Protein AF-M6G3H4-F1 (afdb_monomer_lite)

Sequence (336 aa):
MTFGPSNSYSNGTAQNITSNNCNGSYVARLKPKEFVRFLETHDINCVDKFVWNYDQYSDYIYSQENMLEVVNRLNDLAPFYNGNNDLNFIQLFRMFWAGYYVKHSHPSLPFDTNQISQALVTPMQIFASSAHFLDGTNDAGKVLEFFFTVADSTKIGHTIYPRILSFLEATINDPQRLRNNLSQAIALNAVFRLFQRHIHSNSNEFLTMIDYRLISKLRRLALDTSLNTDSQVWIINNAIFGLDRIYEYLPSFQPVIASVMTDVLETYPYISEPYLLGIKALTRHSDCANLRIGRICLSDIKETVKKAVLSNTYYFDDKTQIVHTALSIDEIQPLY

InterPro domains:
  IPR013661 Peptidase M9, collagenase, N-terminal domain [PF08453] (28-198)

Structure (mmCIF, N/CA/C/O backbone):
data_AF-M6G3H4-F1
#
_entry.id   AF-M6G3H4-F1
#
loop_
_atom_site.group_PDB
_atom_site.id
_atom_site.type_symbol
_atom_site.label_atom_id
_atom_site.label_alt_id
_atom_site.label_comp_id
_atom_site.label_asym_id
_atom_site.label_entity_id
_atom_site.label_seq_id
_atom_site.pdbx_PDB_ins_code
_atom_site.Cartn_x
_atom_site.Cartn_y
_atom_site.Cartn_z
_atom_site.occupancy
_atom_site.B_iso_or_equiv
_atom_site.auth_seq_id
_atom_site.auth_comp_id
_atom_site.auth_asym_id
_atom_site.auth_atom_id
_atom_site.pdbx_PDB_model_num
ATOM 1 N N . MET A 1 1 ? 6.487 6.646 10.035 1.00 26.81 1 MET A N 1
ATOM 2 C CA . MET A 1 1 ? 7.646 5.742 10.165 1.00 26.81 1 MET A CA 1
ATOM 3 C C . MET A 1 1 ? 8.330 5.677 8.814 1.00 26.81 1 MET A C 1
ATOM 5 O O . MET A 1 1 ? 7.753 5.168 7.864 1.00 26.81 1 MET A O 1
ATOM 9 N N . THR A 1 2 ? 9.493 6.307 8.706 1.00 26.02 2 THR A N 1
ATOM 10 C CA . THR A 1 2 ? 10.399 6.216 7.560 1.00 26.02 2 THR A CA 1
ATOM 11 C C . THR A 1 2 ? 11.202 4.931 7.706 1.00 26.02 2 THR A C 1
ATOM 13 O O . THR A 1 2 ? 12.025 4.830 8.610 1.00 26.02 2 THR A O 1
ATOM 16 N N . PHE A 1 3 ? 10.945 3.940 6.857 1.00 34.03 3 PHE A N 1
ATOM 17 C CA . PHE A 1 3 ? 11.776 2.741 6.787 1.00 34.03 3 PHE A CA 1
ATOM 18 C C . PHE A 1 3 ? 12.743 2.889 5.612 1.00 34.03 3 PHE A C 1
ATOM 20 O O . PHE A 1 3 ? 12.360 2.716 4.459 1.00 34.03 3 PHE A O 1
ATOM 27 N N . GLY A 1 4 ? 13.985 3.267 5.924 1.00 28.50 4 GLY A N 1
ATOM 28 C CA . GLY A 1 4 ? 15.148 2.899 5.115 1.00 28.50 4 GLY A CA 1
ATOM 29 C C . GLY A 1 4 ? 15.570 1.461 5.459 1.00 28.50 4 GLY A C 1
ATOM 30 O O . GLY A 1 4 ? 15.206 0.973 6.533 1.00 28.50 4 GLY A O 1
ATOM 31 N N . PRO A 1 5 ? 16.286 0.753 4.571 1.00 42.84 5 PRO A N 1
ATOM 32 C CA . PRO A 1 5 ? 16.580 -0.661 4.766 1.00 42.84 5 PRO A CA 1
ATOM 33 C C . PRO A 1 5 ? 17.640 -0.879 5.856 1.00 42.84 5 PRO A C 1
ATOM 35 O O . PRO A 1 5 ? 18.715 -0.279 5.834 1.00 42.84 5 PRO A O 1
ATOM 38 N N . SER A 1 6 ? 17.343 -1.783 6.788 1.00 33.53 6 SER A N 1
ATOM 39 C CA . SER A 1 6 ? 18.305 -2.419 7.689 1.00 33.53 6 SER A CA 1
ATOM 40 C C . SER A 1 6 ? 18.845 -3.713 7.053 1.00 33.53 6 SER A C 1
ATOM 42 O O . SER A 1 6 ? 18.087 -4.612 6.698 1.00 33.53 6 SER A O 1
ATOM 44 N N . ASN A 1 7 ? 20.174 -3.782 6.903 1.00 39.84 7 ASN A N 1
ATOM 45 C CA . ASN A 1 7 ? 20.980 -4.959 6.518 1.00 39.84 7 ASN A CA 1
ATOM 46 C C . ASN A 1 7 ? 20.761 -6.134 7.511 1.00 39.84 7 ASN A C 1
ATOM 48 O O . ASN A 1 7 ? 20.321 -5.891 8.629 1.00 39.84 7 ASN A O 1
ATOM 52 N N . SER A 1 8 ? 21.057 -7.420 7.278 1.00 33.91 8 SER A N 1
ATOM 53 C CA . SER A 1 8 ? 21.951 -8.159 6.367 1.00 33.91 8 SER A CA 1
ATOM 54 C C . SER A 1 8 ? 21.624 -9.660 6.475 1.00 33.91 8 SER A C 1
ATOM 56 O O . SER A 1 8 ? 21.381 -10.111 7.590 1.00 33.91 8 SER A O 1
ATOM 58 N N . TYR A 1 9 ? 21.790 -10.448 5.406 1.00 29.98 9 TYR A N 1
ATOM 59 C CA . TYR A 1 9 ? 22.271 -11.838 5.510 1.00 29.98 9 TYR A CA 1
ATOM 60 C C . TYR A 1 9 ? 23.148 -12.178 4.299 1.00 29.98 9 TYR A C 1
ATOM 62 O O . TYR A 1 9 ? 22.731 -12.050 3.151 1.00 29.98 9 TYR A O 1
ATOM 70 N N . SER A 1 10 ? 24.384 -12.586 4.583 1.00 36.03 10 SER A N 1
ATOM 71 C CA . SER A 1 10 ? 25.410 -13.013 3.633 1.00 36.03 10 SER A CA 1
ATOM 72 C C . SER A 1 10 ? 25.640 -14.521 3.725 1.00 36.03 10 SER A C 1
ATOM 74 O O . SER A 1 10 ? 25.819 -15.035 4.824 1.00 36.03 10 SER A O 1
ATOM 76 N N . ASN A 1 11 ? 25.690 -15.177 2.567 1.00 32.03 11 ASN A N 1
ATOM 77 C CA . ASN A 1 11 ? 26.395 -16.421 2.218 1.00 32.03 11 ASN A CA 1
ATOM 78 C C . ASN A 1 11 ? 26.190 -16.549 0.697 1.00 32.03 11 ASN A C 1
ATOM 80 O O . ASN A 1 11 ? 25.056 -16.483 0.248 1.00 32.03 11 ASN A O 1
ATOM 84 N N . GLY A 1 12 ? 27.145 -16.678 -0.213 1.00 32.34 12 GLY A N 1
ATOM 85 C CA . GLY A 1 12 ? 28.573 -16.946 -0.191 1.00 32.34 12 GLY A CA 1
ATOM 86 C C . GLY A 1 12 ? 28.858 -17.659 -1.523 1.00 32.34 12 GLY A C 1
ATOM 87 O O . GLY A 1 12 ? 28.193 -18.641 -1.827 1.00 32.34 12 GLY A O 1
ATOM 88 N N . THR A 1 13 ? 29.821 -17.156 -2.306 1.00 37.00 13 THR A N 1
ATOM 89 C CA . THR A 1 13 ? 30.379 -17.719 -3.567 1.00 37.00 13 THR A CA 1
ATOM 90 C C . THR A 1 13 ? 29.664 -17.462 -4.912 1.00 37.00 13 THR A C 1
ATOM 92 O O . THR A 1 13 ? 29.264 -18.384 -5.607 1.00 37.00 13 THR A O 1
ATOM 95 N N . ALA A 1 14 ? 29.636 -16.186 -5.334 1.00 35.28 14 ALA A N 1
ATOM 96 C CA . ALA A 1 14 ? 29.759 -15.742 -6.746 1.00 35.28 14 ALA A CA 1
ATOM 97 C C . ALA A 1 14 ? 30.133 -14.236 -6.862 1.00 35.28 14 ALA A C 1
ATOM 99 O O . ALA A 1 14 ? 29.706 -13.539 -7.777 1.00 35.28 14 ALA A O 1
ATOM 100 N N . GLN A 1 15 ? 30.867 -13.675 -5.890 1.00 40.84 15 GLN A N 1
ATOM 101 C CA . GLN A 1 15 ? 30.783 -12.235 -5.577 1.00 40.84 15 GLN A CA 1
ATOM 102 C C . GLN A 1 15 ? 31.880 -11.302 -6.128 1.00 40.84 15 GLN A C 1
ATOM 104 O O . GLN A 1 15 ? 31.873 -10.126 -5.783 1.00 40.84 15 GLN A O 1
ATOM 109 N N . ASN A 1 16 ? 32.787 -11.743 -7.005 1.00 34.91 16 ASN A N 1
ATOM 110 C CA . ASN A 1 16 ? 33.959 -10.917 -7.359 1.00 34.91 16 ASN A CA 1
ATOM 111 C C . ASN A 1 16 ? 33.973 -10.256 -8.750 1.00 34.91 16 ASN A C 1
ATOM 113 O O . ASN A 1 16 ? 35.008 -9.723 -9.136 1.00 34.91 16 ASN A O 1
ATOM 117 N N . ILE A 1 17 ? 32.852 -10.211 -9.488 1.00 40.41 17 ILE A N 1
ATOM 118 C CA . ILE A 1 17 ? 32.785 -9.472 -10.775 1.00 40.41 17 ILE A CA 1
ATOM 119 C C . ILE A 1 17 ? 31.652 -8.418 -10.824 1.00 40.41 17 ILE A C 1
ATOM 121 O O . ILE A 1 17 ? 31.754 -7.448 -11.567 1.00 40.41 17 ILE A O 1
ATOM 125 N N . THR A 1 18 ? 30.626 -8.499 -9.971 1.00 50.25 18 THR A N 1
ATOM 126 C CA . THR A 1 18 ? 29.433 -7.617 -10.015 1.00 50.25 18 THR A CA 1
ATOM 127 C C . THR A 1 18 ? 29.423 -6.466 -8.999 1.00 50.25 18 THR A C 1
ATOM 129 O O . THR A 1 18 ? 28.477 -5.690 -8.958 1.00 50.25 18 THR A O 1
ATOM 132 N N . SER A 1 19 ? 30.455 -6.305 -8.161 1.00 55.47 19 SER A N 1
ATOM 133 C CA . SER A 1 19 ? 30.472 -5.237 -7.140 1.00 55.47 19 SER A CA 1
ATOM 134 C C . SER A 1 19 ? 30.958 -3.879 -7.660 1.00 55.47 19 SER A C 1
ATOM 136 O O . SER A 1 19 ? 30.679 -2.858 -7.030 1.00 55.47 19 SER A O 1
ATOM 138 N N . ASN A 1 20 ? 31.721 -3.836 -8.755 1.00 70.69 20 ASN A N 1
ATOM 139 C CA . ASN A 1 20 ? 32.463 -2.623 -9.123 1.00 70.69 20 ASN A CA 1
ATOM 140 C C . ASN A 1 20 ? 31.619 -1.590 -9.898 1.00 70.69 20 ASN A C 1
ATOM 142 O O . ASN A 1 20 ? 32.016 -0.436 -10.045 1.00 70.69 20 ASN A O 1
ATOM 146 N N . ASN A 1 21 ? 30.441 -1.990 -10.382 1.00 88.38 21 ASN A N 1
ATOM 147 C CA . ASN A 1 21 ? 29.550 -1.174 -11.209 1.00 88.38 21 ASN A CA 1
ATOM 148 C C . ASN A 1 21 ? 28.229 -0.772 -10.514 1.00 88.38 21 ASN A C 1
ATOM 150 O O . ASN A 1 21 ? 27.489 0.045 -11.053 1.00 88.38 21 ASN A O 1
ATOM 154 N N . CYS A 1 22 ? 27.951 -1.266 -9.303 1.00 94.06 22 CYS A N 1
ATOM 155 C CA . CYS A 1 22 ? 26.771 -0.905 -8.502 1.00 94.06 22 CYS A CA 1
ATOM 156 C C . CYS A 1 22 ? 26.925 0.443 -7.777 1.00 94.06 22 CYS A C 1
ATOM 158 O O . CYS A 1 22 ? 26.891 0.505 -6.546 1.00 94.06 22 CYS A O 1
ATOM 160 N N . ASN A 1 23 ? 27.168 1.519 -8.523 1.00 94.12 23 ASN A N 1
ATOM 161 C CA . ASN A 1 23 ? 27.284 2.871 -7.983 1.00 94.12 23 ASN A CA 1
ATOM 162 C C . ASN A 1 23 ? 26.853 3.924 -9.012 1.00 94.12 23 ASN A C 1
ATOM 164 O O . ASN A 1 23 ? 26.944 3.695 -10.221 1.00 94.12 23 ASN A O 1
ATOM 168 N N . GLY A 1 24 ? 26.446 5.097 -8.518 1.00 94.06 24 GLY A N 1
ATOM 169 C CA . GLY A 1 24 ? 25.948 6.188 -9.358 1.00 94.06 24 GLY A CA 1
ATOM 170 C C . GLY A 1 24 ? 26.946 6.627 -10.430 1.00 94.06 24 GLY A C 1
ATOM 171 O O . GLY A 1 24 ? 26.552 6.856 -11.566 1.00 94.06 24 GLY A O 1
ATOM 172 N N . SER A 1 25 ? 28.251 6.630 -10.130 1.00 95.25 25 SER A N 1
ATOM 173 C CA . SER A 1 25 ? 29.285 7.060 -11.085 1.00 95.25 25 SER A CA 1
ATOM 174 C C . SER A 1 25 ? 29.415 6.155 -12.312 1.00 95.25 25 SER A C 1
ATOM 176 O O . SER A 1 25 ? 29.731 6.627 -13.404 1.00 95.25 25 SER A O 1
ATOM 178 N N . TYR A 1 26 ? 29.185 4.849 -12.149 1.00 95.69 26 TYR A N 1
ATOM 179 C CA . TYR A 1 26 ? 29.182 3.908 -13.262 1.00 95.69 26 TYR A CA 1
ATOM 180 C C . TYR A 1 26 ? 27.908 4.056 -14.084 1.00 95.69 26 TYR A C 1
ATOM 182 O O . TYR A 1 26 ? 27.977 4.224 -15.301 1.00 95.69 26 TYR A O 1
ATOM 190 N N . VAL A 1 27 ? 26.767 4.030 -13.395 1.00 95.50 27 VAL A N 1
ATOM 191 C CA . VAL A 1 27 ? 25.436 4.097 -13.999 1.00 95.50 27 VAL A CA 1
ATOM 192 C C . VAL A 1 27 ? 25.243 5.403 -14.769 1.00 95.50 27 VAL A C 1
ATOM 194 O O . VAL A 1 27 ? 24.681 5.386 -15.859 1.00 95.50 27 VAL A O 1
ATOM 197 N N . ALA A 1 28 ? 25.809 6.508 -14.276 1.00 95.06 28 ALA A N 1
ATOM 198 C CA . ALA A 1 28 ? 25.738 7.823 -14.905 1.00 95.06 28 ALA A CA 1
ATOM 199 C C . ALA A 1 28 ? 26.429 7.937 -16.278 1.00 95.06 28 ALA A C 1
ATOM 201 O O . ALA A 1 28 ? 26.389 8.989 -16.910 1.00 95.06 28 ALA A O 1
ATOM 202 N N . ARG A 1 29 ? 27.111 6.881 -16.733 1.00 95.06 29 ARG A N 1
ATOM 203 C CA . ARG A 1 29 ? 27.777 6.827 -18.043 1.00 95.06 29 ARG A CA 1
ATOM 204 C C . ARG A 1 29 ? 27.046 5.941 -19.055 1.00 95.06 29 ARG A C 1
ATOM 206 O O . ARG A 1 29 ? 27.475 5.889 -20.205 1.00 95.06 29 ARG A O 1
ATOM 213 N N . LEU A 1 30 ? 26.003 5.224 -18.633 1.00 97.19 30 LEU A N 1
ATOM 214 C CA . LEU A 1 30 ? 25.271 4.265 -19.459 1.00 97.19 30 LEU A CA 1
ATOM 215 C C . LEU A 1 30 ? 24.163 4.946 -20.254 1.00 97.19 30 LEU A C 1
ATOM 217 O O . LEU A 1 30 ? 23.241 5.502 -19.663 1.00 97.19 30 LEU A O 1
ATOM 221 N N . LYS A 1 31 ? 24.169 4.800 -21.581 1.00 97.50 31 LYS A N 1
ATOM 222 C CA . LYS A 1 31 ? 23.050 5.280 -22.408 1.00 97.50 31 LYS A CA 1
ATOM 223 C C . LYS A 1 31 ? 21.730 4.637 -21.952 1.00 97.50 31 LYS A C 1
ATOM 225 O O . LYS A 1 31 ? 21.771 3.515 -21.448 1.00 97.50 31 LYS A O 1
ATOM 230 N N . PRO A 1 32 ? 20.555 5.239 -22.214 1.00 98.00 32 PRO A N 1
ATOM 231 C CA . PRO A 1 32 ? 19.282 4.756 -21.664 1.00 98.00 32 PRO A CA 1
ATOM 232 C C . PRO A 1 32 ? 19.022 3.247 -21.821 1.00 98.00 32 PRO A C 1
ATOM 234 O O . PRO A 1 32 ? 18.670 2.566 -20.860 1.00 98.00 32 PRO A O 1
ATOM 237 N N . LYS A 1 33 ? 19.295 2.678 -23.002 1.00 97.94 33 LYS A N 1
ATOM 238 C CA . LYS A 1 33 ? 19.165 1.228 -23.249 1.00 97.94 33 LYS A CA 1
ATOM 239 C C . LYS A 1 33 ? 20.143 0.374 -22.441 1.00 97.94 33 LYS A C 1
ATOM 241 O O . LYS A 1 33 ? 19.795 -0.712 -21.986 1.00 97.94 33 LYS A O 1
ATOM 246 N N . GLU A 1 34 ? 21.371 0.851 -22.272 1.00 98.12 34 GLU A N 1
ATOM 247 C CA . GLU A 1 34 ? 22.398 0.184 -21.467 1.00 98.12 34 GLU A CA 1
ATOM 248 C C . GLU A 1 34 ? 22.062 0.285 -19.977 1.00 98.12 34 GLU A C 1
ATOM 250 O O . GLU A 1 34 ? 22.271 -0.673 -19.237 1.00 98.12 34 GLU A O 1
ATOM 255 N N . PHE A 1 35 ? 21.484 1.411 -19.550 1.00 97.75 35 PHE A N 1
ATOM 256 C CA . PHE A 1 35 ? 20.985 1.603 -18.196 1.00 97.75 35 PHE A CA 1
ATOM 257 C C . PHE A 1 35 ? 19.839 0.641 -17.874 1.00 97.75 35 PHE A C 1
ATOM 259 O O . PHE A 1 35 ? 19.887 -0.067 -16.871 1.00 97.75 35 PHE A O 1
ATOM 266 N N . VAL A 1 36 ? 18.850 0.525 -18.759 1.00 98.12 36 VAL A N 1
ATOM 267 C CA . VAL A 1 36 ? 17.794 -0.481 -18.614 1.00 98.12 36 VAL A CA 1
ATOM 268 C C . VAL A 1 36 ? 18.379 -1.891 -18.569 1.00 98.12 36 VAL A C 1
ATOM 270 O O . VAL A 1 36 ? 18.046 -2.663 -17.673 1.00 98.12 36 VAL A O 1
ATOM 273 N N . ARG A 1 37 ? 19.313 -2.224 -19.469 1.00 97.44 37 ARG A N 1
ATOM 274 C CA . ARG A 1 37 ? 19.971 -3.535 -19.453 1.00 97.44 37 ARG A CA 1
ATOM 275 C C . ARG A 1 37 ? 20.719 -3.791 -18.143 1.00 97.44 37 ARG A C 1
ATOM 277 O O . ARG A 1 37 ? 20.755 -4.925 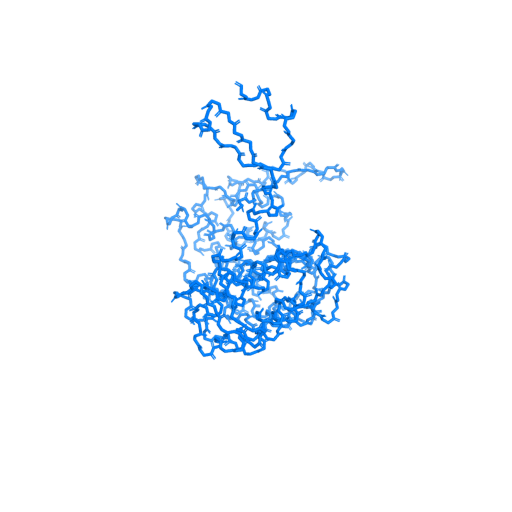-17.667 1.00 97.44 37 ARG A O 1
ATOM 284 N N . PHE A 1 38 ? 21.307 -2.755 -17.552 1.00 97.31 38 PHE A N 1
ATOM 285 C CA . PHE A 1 38 ? 21.917 -2.831 -16.232 1.00 97.31 38 PHE A CA 1
ATOM 286 C C . PHE A 1 38 ? 20.875 -3.202 -15.164 1.00 97.31 38 PHE A C 1
ATOM 288 O O . PHE A 1 38 ? 21.113 -4.149 -14.416 1.00 97.31 38 PHE A O 1
ATOM 295 N N . LEU A 1 39 ? 19.703 -2.557 -15.141 1.00 97.38 39 LEU A N 1
ATOM 296 C CA . LEU A 1 39 ? 18.617 -2.889 -14.201 1.00 97.38 39 LEU A CA 1
ATOM 297 C C . LEU A 1 39 ? 18.127 -4.340 -14.346 1.00 97.38 39 LEU A C 1
ATOM 299 O O . LEU A 1 39 ? 17.793 -4.981 -13.356 1.00 97.38 39 LEU A O 1
ATOM 303 N N . GLU A 1 40 ? 18.125 -4.879 -15.565 1.00 96.25 40 GLU A N 1
ATOM 304 C CA . GLU A 1 40 ? 17.712 -6.261 -15.850 1.00 96.25 40 GLU A CA 1
ATOM 305 C C . GLU A 1 40 ? 18.768 -7.326 -15.533 1.00 96.25 40 GLU A C 1
ATOM 307 O O . GLU A 1 40 ? 18.497 -8.520 -15.647 1.00 96.25 40 GLU A O 1
ATOM 312 N N . THR A 1 41 ? 19.997 -6.921 -15.223 1.00 94.88 41 THR A N 1
ATOM 313 C CA . THR A 1 41 ? 21.122 -7.845 -15.003 1.00 94.88 41 THR A CA 1
ATOM 314 C C . THR A 1 41 ? 21.675 -7.778 -13.585 1.00 94.88 41 THR A C 1
ATOM 316 O O . THR A 1 41 ? 22.572 -8.549 -13.248 1.00 94.88 41 THR A O 1
ATOM 319 N N . HIS A 1 42 ? 21.129 -6.893 -12.748 1.00 94.94 42 HIS A N 1
ATOM 320 C CA . HIS A 1 42 ? 21.561 -6.690 -11.371 1.00 94.94 42 HIS A CA 1
ATOM 321 C C . HIS A 1 42 ? 20.392 -6.845 -10.397 1.00 94.94 42 HIS A C 1
ATOM 323 O O . HIS A 1 42 ? 19.228 -6.598 -10.716 1.00 94.94 42 HIS A O 1
ATOM 329 N N . ASP A 1 43 ? 20.707 -7.271 -9.177 1.00 95.06 43 ASP A N 1
ATOM 330 C CA . ASP A 1 43 ? 19.709 -7.416 -8.127 1.00 95.06 43 ASP A CA 1
ATOM 331 C C . ASP A 1 43 ? 19.269 -6.057 -7.555 1.00 95.06 43 ASP A C 1
ATOM 333 O O . ASP A 1 43 ? 19.872 -5.005 -7.789 1.00 95.06 43 ASP A O 1
ATOM 337 N N . ILE A 1 44 ? 18.192 -6.081 -6.773 1.00 95.62 44 ILE A N 1
ATOM 338 C CA . ILE A 1 44 ? 17.661 -4.877 -6.136 1.00 95.62 44 ILE A CA 1
ATOM 339 C C . ILE A 1 44 ? 18.652 -4.238 -5.150 1.00 95.62 44 ILE A C 1
ATOM 341 O O . ILE A 1 44 ? 18.667 -3.019 -5.020 1.00 95.62 44 ILE A O 1
ATOM 345 N N . ASN A 1 45 ? 19.531 -5.025 -4.515 1.00 96.06 45 ASN A N 1
ATOM 346 C CA . ASN A 1 45 ? 20.532 -4.506 -3.579 1.00 96.06 45 ASN A CA 1
ATOM 347 C C . ASN A 1 45 ? 21.576 -3.644 -4.298 1.00 96.06 45 ASN A C 1
ATOM 349 O O . ASN A 1 45 ? 22.050 -2.655 -3.748 1.00 96.06 45 ASN A O 1
ATOM 353 N N . CYS A 1 46 ? 21.948 -4.012 -5.524 1.00 96.94 46 CYS A N 1
ATOM 354 C CA . CYS A 1 46 ? 22.811 -3.220 -6.388 1.00 96.94 46 CYS A CA 1
ATOM 355 C C . CYS A 1 46 ? 22.146 -1.895 -6.778 1.00 96.94 46 CYS A C 1
ATOM 357 O O . CYS A 1 46 ? 22.780 -0.844 -6.673 1.00 96.94 46 CYS A O 1
ATOM 359 N N . VAL A 1 47 ? 20.871 -1.940 -7.179 1.00 97.00 47 VAL A N 1
ATOM 360 C CA . VAL A 1 47 ? 20.092 -0.751 -7.565 1.00 97.00 47 VAL A CA 1
ATOM 361 C C . VAL A 1 47 ? 19.911 0.200 -6.374 1.00 97.00 47 VAL A C 1
ATOM 363 O O . VAL A 1 47 ? 20.149 1.402 -6.490 1.00 97.00 47 VAL A O 1
ATOM 366 N N . ASP A 1 48 ? 19.606 -0.336 -5.189 1.00 97.06 48 ASP A N 1
ATOM 367 C CA . ASP A 1 48 ? 19.379 0.440 -3.964 1.00 97.06 48 ASP A CA 1
ATOM 368 C C . ASP A 1 48 ? 20.618 1.228 -3.488 1.00 97.06 48 ASP A C 1
ATOM 370 O O . ASP A 1 48 ? 20.478 2.165 -2.702 1.00 97.06 48 ASP A O 1
ATOM 374 N N . LYS A 1 49 ? 21.823 0.945 -4.006 1.00 96.19 49 LYS A N 1
ATOM 375 C CA . LYS A 1 49 ? 23.043 1.704 -3.672 1.00 96.19 49 LYS A CA 1
ATOM 376 C C . LYS A 1 49 ? 23.087 3.121 -4.240 1.00 96.19 49 LYS A C 1
ATOM 378 O O . LYS A 1 49 ? 23.872 3.922 -3.739 1.00 96.19 49 LYS A O 1
ATOM 383 N N . PHE A 1 50 ? 22.316 3.433 -5.283 1.00 95.62 50 PHE A N 1
ATOM 384 C CA . PHE A 1 50 ? 22.430 4.724 -5.979 1.00 95.62 50 PHE A CA 1
ATOM 385 C C . PHE A 1 50 ? 21.101 5.433 -6.257 1.00 95.62 50 PHE A C 1
ATOM 387 O O . PHE A 1 50 ? 21.119 6.603 -6.614 1.00 95.62 50 PHE A O 1
ATOM 394 N N . VAL A 1 51 ? 19.951 4.773 -6.100 1.00 96.94 51 VAL A N 1
ATOM 395 C CA . VAL A 1 51 ? 18.651 5.381 -6.449 1.00 96.94 51 VAL A CA 1
ATOM 396 C C . VAL A 1 51 ? 18.057 6.254 -5.333 1.00 96.94 51 VAL A C 1
ATOM 398 O O . VAL A 1 51 ? 17.292 7.171 -5.610 1.00 96.94 51 VAL A O 1
ATOM 401 N N . TRP A 1 52 ? 18.382 6.019 -4.062 1.00 96.31 52 TRP A N 1
ATOM 402 C CA . TRP A 1 52 ? 17.659 6.660 -2.949 1.00 96.31 52 TRP A CA 1
ATOM 403 C C . TRP A 1 52 ? 18.172 8.034 -2.525 1.00 96.31 52 TRP A C 1
ATOM 405 O O . TRP A 1 52 ? 17.417 8.805 -1.931 1.00 96.31 52 TRP A O 1
ATOM 415 N N . ASN A 1 53 ? 19.440 8.329 -2.797 1.00 93.25 53 ASN A N 1
ATOM 416 C CA . ASN A 1 53 ? 20.090 9.554 -2.350 1.00 93.25 53 ASN A CA 1
ATOM 417 C C . ASN A 1 53 ? 20.292 10.497 -3.530 1.00 93.25 53 ASN A C 1
ATOM 419 O O . ASN A 1 53 ? 20.682 10.055 -4.606 1.00 93.25 53 ASN A O 1
ATOM 423 N N . TYR A 1 54 ? 20.062 11.789 -3.301 1.00 96.38 54 TYR A N 1
ATOM 424 C CA . TYR A 1 54 ? 20.411 12.816 -4.271 1.00 96.38 54 TYR A CA 1
ATOM 425 C C . TYR A 1 54 ? 21.913 13.118 -4.203 1.00 96.38 54 TYR A C 1
ATOM 427 O O . TYR A 1 54 ? 22.444 13.434 -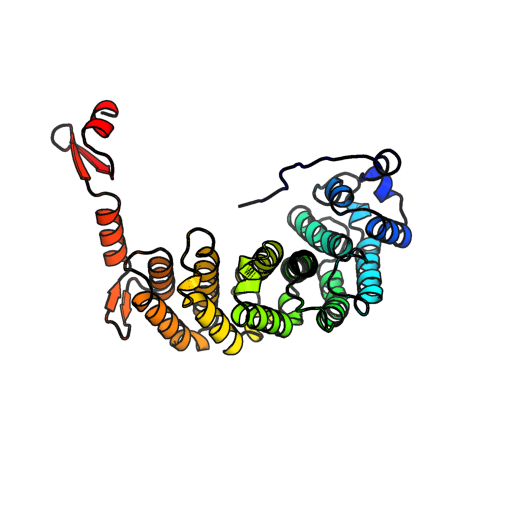3.137 1.00 96.38 54 TYR A O 1
ATOM 435 N N . ASP A 1 55 ? 22.588 13.034 -5.342 1.00 96.19 55 ASP A N 1
ATOM 436 C CA . ASP A 1 55 ? 24.010 13.311 -5.524 1.00 96.19 55 ASP A CA 1
ATOM 437 C C . ASP A 1 55 ? 24.297 13.852 -6.939 1.00 96.19 55 ASP A C 1
ATOM 439 O O . ASP A 1 55 ? 23.392 14.058 -7.750 1.00 96.19 55 ASP A O 1
ATOM 443 N N . GLN A 1 56 ? 25.577 14.065 -7.261 1.00 96.81 56 GLN A N 1
ATOM 444 C CA . GLN A 1 56 ? 26.014 14.587 -8.565 1.00 96.81 56 GLN A CA 1
ATOM 445 C C . GLN A 1 56 ? 25.649 13.705 -9.779 1.00 96.81 56 GLN A C 1
ATOM 447 O O . GLN A 1 56 ? 25.814 14.144 -10.914 1.00 96.81 56 GLN A O 1
ATOM 452 N N . TYR A 1 57 ? 25.186 12.468 -9.572 1.00 97.75 57 TYR A N 1
ATOM 453 C CA . TYR A 1 57 ? 24.786 11.533 -10.628 1.00 97.75 57 TYR A CA 1
ATOM 454 C C . TYR A 1 57 ? 23.267 11.456 -10.811 1.00 97.75 57 TYR A C 1
ATOM 456 O O . TYR A 1 57 ? 22.789 10.906 -11.806 1.00 97.75 57 TYR A O 1
ATOM 464 N N . SER A 1 58 ? 22.504 12.012 -9.869 1.00 97.81 58 SER A N 1
ATOM 465 C CA . SER A 1 58 ? 21.049 11.869 -9.807 1.00 97.81 58 SER A CA 1
ATOM 466 C C . SER A 1 58 ? 20.331 12.481 -11.007 1.00 97.81 58 SER A C 1
ATOM 468 O O . SER A 1 58 ? 19.398 11.866 -11.521 1.00 97.81 58 SER A O 1
ATOM 470 N N . ASP A 1 59 ? 20.802 13.622 -11.517 1.00 97.75 59 ASP A N 1
ATOM 471 C CA . ASP A 1 59 ? 20.229 14.257 -12.712 1.00 97.75 59 ASP A CA 1
ATOM 472 C C . ASP A 1 59 ? 20.336 13.363 -13.952 1.00 97.75 59 ASP A C 1
ATOM 474 O O . ASP A 1 59 ? 19.437 13.336 -14.789 1.00 97.75 59 ASP A O 1
ATOM 478 N N . TYR A 1 60 ? 21.410 12.580 -14.060 1.00 96.56 60 TYR A N 1
ATOM 479 C CA . TYR A 1 60 ? 21.543 11.615 -15.142 1.00 96.56 60 TYR A CA 1
ATOM 480 C C . TYR A 1 60 ? 20.635 10.406 -14.927 1.00 96.56 60 TYR A C 1
ATOM 482 O O . TYR A 1 60 ? 19.864 10.038 -15.816 1.00 96.56 60 TYR A O 1
ATOM 490 N N . ILE A 1 61 ? 20.722 9.787 -13.745 1.00 97.81 61 ILE A N 1
ATOM 491 C CA . ILE A 1 61 ? 19.966 8.576 -13.388 1.00 97.81 61 ILE A CA 1
ATOM 492 C C . ILE A 1 61 ? 18.464 8.812 -13.585 1.00 97.81 61 ILE A C 1
ATOM 494 O O . ILE A 1 61 ? 17.786 7.982 -14.186 1.00 97.81 61 ILE A O 1
ATOM 498 N N . TYR A 1 62 ? 17.975 9.975 -13.154 1.00 98.44 62 TYR A N 1
ATOM 499 C CA . TYR A 1 62 ? 16.582 10.402 -13.266 1.00 98.44 62 TYR A CA 1
ATOM 500 C C . TYR A 1 62 ? 16.332 11.381 -14.414 1.00 98.44 62 TYR A C 1
ATOM 502 O O . TYR A 1 62 ? 15.397 12.179 -14.356 1.00 98.44 62 TYR A O 1
ATOM 510 N N . SER A 1 63 ? 17.143 11.329 -15.471 1.00 98.50 63 SER A N 1
ATOM 511 C CA . SER A 1 63 ? 16.840 12.063 -16.699 1.00 98.50 63 SER A CA 1
ATOM 512 C C . SER A 1 63 ? 15.529 11.583 -17.321 1.00 98.50 63 SER A C 1
ATOM 514 O O . SER A 1 63 ? 15.166 10.407 -17.224 1.00 98.50 63 SER A O 1
ATOM 516 N N . GLN A 1 64 ? 14.825 12.493 -17.998 1.00 98.56 64 GLN A N 1
ATOM 517 C CA . GLN A 1 64 ? 13.598 12.178 -18.730 1.00 98.56 64 GLN A CA 1
ATOM 518 C C . GLN A 1 64 ? 13.781 10.982 -19.678 1.00 98.56 64 GLN A C 1
ATOM 520 O O . GLN A 1 64 ? 12.913 10.115 -19.745 1.00 98.56 64 GLN A O 1
ATOM 525 N N . GLU A 1 65 ? 14.914 10.917 -20.384 1.00 98.50 65 GLU A N 1
ATOM 526 C CA . GLU A 1 65 ? 15.233 9.831 -21.317 1.00 98.50 65 GLU A CA 1
ATOM 527 C C . GLU A 1 65 ? 15.364 8.481 -20.604 1.00 98.50 65 GLU A C 1
ATOM 529 O O . GLU A 1 65 ? 14.754 7.506 -21.037 1.00 98.50 65 GLU A O 1
ATOM 534 N N . ASN A 1 66 ? 16.095 8.424 -19.485 1.00 98.62 66 ASN A N 1
ATOM 535 C CA . ASN A 1 66 ? 16.241 7.191 -18.711 1.00 98.62 66 ASN A CA 1
ATOM 536 C C . ASN A 1 66 ? 14.903 6.733 -18.126 1.00 98.62 66 ASN A C 1
ATOM 538 O O . ASN A 1 66 ? 14.557 5.559 -18.237 1.00 98.62 66 ASN A O 1
ATOM 542 N N . MET A 1 67 ? 14.121 7.650 -17.550 1.00 98.81 67 MET A N 1
ATOM 543 C CA . MET A 1 67 ? 12.816 7.315 -16.975 1.00 98.81 67 MET A CA 1
ATOM 544 C C . MET A 1 67 ? 11.843 6.793 -18.039 1.00 98.81 67 MET A C 1
ATOM 546 O O . MET A 1 67 ? 11.179 5.784 -17.807 1.00 98.81 67 MET A O 1
ATOM 550 N N . LEU A 1 68 ? 11.787 7.423 -19.220 1.00 98.81 68 LEU A N 1
ATOM 551 C CA . LEU A 1 68 ? 10.965 6.944 -20.336 1.00 98.81 68 LEU A CA 1
ATOM 552 C C . LEU A 1 68 ? 11.455 5.605 -20.896 1.00 98.81 68 LEU A C 1
ATOM 554 O O . LEU A 1 68 ? 10.630 4.762 -21.233 1.00 98.81 68 LEU A O 1
ATOM 558 N N . GLU A 1 69 ? 12.765 5.366 -20.960 1.00 98.81 69 GLU A N 1
ATOM 559 C CA . GLU A 1 69 ? 13.288 4.081 -21.433 1.00 98.81 69 GLU A CA 1
ATOM 560 C C . GLU A 1 69 ? 12.942 2.935 -20.469 1.00 98.81 69 GLU A C 1
ATOM 562 O O . GLU A 1 69 ? 12.586 1.843 -20.914 1.00 98.81 69 GLU A O 1
ATOM 567 N N . VAL A 1 70 ? 12.937 3.185 -19.152 1.00 98.81 70 VAL A N 1
ATOM 568 C CA . VAL A 1 70 ? 12.432 2.216 -18.162 1.00 98.81 70 VAL A CA 1
ATOM 569 C C . VAL A 1 70 ? 10.933 1.952 -18.369 1.00 98.81 70 VAL A C 1
ATOM 571 O O . VAL A 1 70 ? 10.510 0.799 -18.282 1.00 98.81 70 VAL A O 1
ATOM 574 N N . VAL A 1 71 ? 10.125 2.975 -18.690 1.00 98.88 71 VAL A N 1
ATOM 575 C CA . VAL A 1 71 ? 8.694 2.794 -19.018 1.00 98.88 71 VAL A CA 1
ATOM 576 C C . VAL A 1 71 ? 8.523 1.937 -20.272 1.00 98.88 71 VAL A C 1
ATOM 578 O O . VAL A 1 71 ? 7.750 0.978 -20.250 1.00 98.88 71 VAL A O 1
ATOM 581 N N . ASN A 1 72 ? 9.257 2.246 -21.344 1.00 98.81 72 ASN A N 1
ATOM 582 C CA . ASN A 1 72 ? 9.224 1.485 -22.594 1.00 98.81 72 ASN A CA 1
ATOM 583 C C . ASN A 1 72 ? 9.570 0.020 -22.336 1.00 98.81 72 ASN A C 1
ATOM 585 O O . ASN A 1 72 ? 8.851 -0.880 -22.770 1.00 98.81 72 ASN A O 1
ATOM 589 N N . ARG A 1 73 ? 10.621 -0.230 -21.547 1.00 98.62 73 ARG A N 1
ATOM 590 C CA . ARG A 1 73 ? 11.008 -1.598 -21.222 1.00 98.62 73 ARG A CA 1
ATOM 591 C C . ARG A 1 73 ? 9.966 -2.325 -20.387 1.00 98.62 73 ARG A C 1
ATOM 593 O O . ARG A 1 73 ? 9.689 -3.494 -20.646 1.00 98.62 73 ARG A O 1
ATOM 600 N N . LEU A 1 74 ? 9.380 -1.649 -19.400 1.00 98.62 74 LEU A N 1
ATOM 601 C CA . LEU A 1 74 ? 8.293 -2.216 -18.612 1.00 98.62 74 LEU A CA 1
ATOM 602 C C . LEU A 1 74 ? 7.115 -2.609 -19.516 1.00 98.62 74 LEU A C 1
ATOM 604 O O . LEU A 1 74 ? 6.544 -3.677 -19.322 1.00 98.62 74 LEU A O 1
ATOM 608 N N . ASN A 1 75 ? 6.784 -1.794 -20.520 1.00 98.69 75 ASN A N 1
ATOM 609 C CA . ASN A 1 75 ? 5.736 -2.094 -21.496 1.00 98.69 75 ASN A CA 1
ATOM 610 C C . ASN A 1 75 ? 6.046 -3.331 -22.345 1.00 98.69 75 ASN A C 1
ATOM 612 O O . ASN A 1 75 ? 5.160 -4.160 -22.543 1.00 98.69 75 ASN A O 1
ATOM 616 N N . ASP A 1 76 ? 7.293 -3.494 -22.784 1.00 98.56 76 ASP A N 1
ATOM 617 C CA . ASP A 1 76 ? 7.716 -4.672 -23.548 1.00 98.56 76 ASP A CA 1
ATOM 618 C C . ASP A 1 76 ? 7.656 -5.962 -22.719 1.00 98.56 76 ASP A C 1
ATOM 620 O O . ASP A 1 76 ? 7.335 -7.029 -23.243 1.00 98.56 76 ASP A O 1
ATOM 624 N N . LEU A 1 77 ? 7.981 -5.880 -21.426 1.00 98.56 77 LEU A N 1
ATOM 625 C CA . LEU A 1 77 ? 8.039 -7.041 -20.537 1.00 98.56 77 LEU A CA 1
ATOM 626 C C . LEU A 1 77 ? 6.693 -7.391 -19.904 1.00 98.56 77 LEU A C 1
ATOM 628 O O . LEU A 1 77 ? 6.446 -8.564 -19.633 1.00 98.56 77 LEU A O 1
ATOM 632 N N . ALA A 1 78 ? 5.821 -6.409 -19.670 1.00 98.44 78 ALA A N 1
ATOM 633 C CA . ALA A 1 78 ? 4.559 -6.579 -18.952 1.00 98.44 78 ALA A CA 1
ATOM 634 C C . ALA A 1 78 ? 3.682 -7.755 -19.444 1.00 98.44 78 ALA A C 1
ATOM 636 O O . ALA A 1 78 ? 3.167 -8.474 -18.583 1.00 98.44 78 ALA A O 1
ATOM 637 N N . PRO A 1 79 ? 3.536 -8.029 -20.762 1.00 98.44 79 PRO A N 1
ATOM 638 C CA . PRO A 1 79 ? 2.784 -9.191 -21.249 1.00 98.44 79 PRO A CA 1
ATOM 639 C C . PRO A 1 79 ? 3.344 -10.548 -20.801 1.00 98.44 79 PRO A C 1
ATOM 641 O O . PRO A 1 79 ? 2.622 -11.540 -20.803 1.00 98.44 79 PRO A O 1
ATOM 644 N N . PHE A 1 80 ? 4.626 -10.602 -20.436 1.00 98.25 80 PHE A N 1
ATOM 645 C CA . PHE A 1 80 ? 5.349 -11.822 -20.078 1.00 98.25 80 PHE A CA 1
ATOM 646 C C . PHE A 1 80 ? 5.462 -12.034 -18.565 1.00 98.25 80 PHE A C 1
ATOM 648 O O . PHE A 1 80 ? 6.173 -12.938 -18.127 1.00 98.25 80 PHE A O 1
ATOM 655 N N . TYR A 1 81 ? 4.779 -11.222 -17.750 1.00 98.44 81 TYR A N 1
ATOM 656 C CA . TYR A 1 81 ? 4.757 -11.440 -16.308 1.00 98.44 81 TYR A CA 1
ATOM 657 C C . TYR A 1 81 ? 4.133 -12.799 -15.960 1.00 98.44 81 TYR A C 1
ATOM 659 O O . TYR A 1 81 ? 2.970 -13.069 -16.266 1.00 98.44 81 TYR A O 1
ATOM 667 N N . ASN A 1 82 ? 4.914 -13.625 -15.271 1.00 97.75 82 ASN A N 1
ATOM 668 C CA . ASN A 1 82 ? 4.645 -15.028 -14.958 1.00 97.75 82 ASN A CA 1
ATOM 669 C C . ASN A 1 82 ? 4.540 -15.295 -13.442 1.00 97.75 82 ASN A C 1
ATOM 671 O O . ASN A 1 82 ? 4.749 -16.422 -13.001 1.00 97.75 82 ASN A O 1
ATOM 675 N N . GLY A 1 83 ? 4.258 -14.267 -12.633 1.00 97.56 83 GLY A N 1
ATOM 676 C CA . GLY A 1 83 ? 4.068 -14.429 -11.184 1.00 97.56 83 GLY A CA 1
ATOM 677 C C . GLY A 1 83 ? 5.354 -14.376 -10.355 1.00 97.56 83 GLY A C 1
ATOM 678 O O . GLY A 1 83 ? 5.320 -14.655 -9.157 1.00 97.56 83 GLY A O 1
ATOM 679 N N . ASN A 1 84 ? 6.494 -14.012 -10.949 1.00 97.50 84 ASN A N 1
ATOM 680 C CA . ASN A 1 84 ? 7.776 -13.909 -10.249 1.00 97.50 84 ASN A CA 1
ATOM 681 C C . ASN A 1 84 ? 8.634 -12.733 -10.770 1.00 97.50 84 ASN A C 1
ATOM 683 O O . ASN A 1 84 ? 8.161 -11.900 -11.544 1.00 97.50 84 ASN A O 1
ATOM 687 N N . ASN A 1 85 ? 9.885 -12.627 -10.308 1.00 97.44 85 ASN A N 1
ATOM 688 C CA . ASN A 1 85 ? 10.806 -11.551 -10.693 1.00 97.44 85 ASN A CA 1
ATOM 689 C C . ASN A 1 85 ? 11.901 -11.987 -11.690 1.00 97.44 85 ASN A C 1
ATOM 691 O O . ASN A 1 85 ? 12.941 -11.336 -11.756 1.00 97.44 85 ASN A O 1
ATOM 695 N N . ASP A 1 86 ? 11.699 -13.046 -12.479 1.00 96.31 86 ASP A N 1
ATOM 696 C CA . ASP A 1 86 ? 12.713 -13.543 -13.430 1.00 96.31 86 ASP A CA 1
ATOM 697 C C . ASP A 1 86 ? 13.062 -12.509 -14.517 1.00 96.31 86 ASP A C 1
ATOM 699 O O . ASP A 1 86 ? 14.165 -12.507 -15.062 1.00 96.31 86 ASP A O 1
ATOM 703 N N . LEU A 1 87 ? 12.130 -11.593 -14.805 1.00 96.44 87 LEU A N 1
ATOM 704 C CA . LEU A 1 87 ? 12.301 -10.471 -15.736 1.00 96.44 87 LEU A CA 1
ATOM 705 C C . LEU A 1 87 ? 12.676 -9.145 -15.040 1.00 96.44 87 LEU A C 1
ATOM 707 O O . LEU A 1 87 ? 12.639 -8.094 -15.671 1.00 96.44 87 LEU A O 1
ATOM 711 N N . ASN A 1 88 ? 13.034 -9.173 -13.750 1.00 97.56 88 ASN A N 1
ATOM 712 C CA . ASN A 1 88 ? 13.490 -8.011 -12.970 1.00 97.56 88 ASN A CA 1
ATOM 713 C C . ASN A 1 88 ? 12.505 -6.821 -12.914 1.00 97.56 88 ASN A C 1
ATOM 715 O O . ASN A 1 88 ? 12.902 -5.653 -12.872 1.00 97.56 88 ASN A O 1
ATOM 719 N N . PHE A 1 89 ? 11.201 -7.107 -12.850 1.00 98.56 89 PHE A N 1
ATOM 720 C CA . PHE A 1 89 ? 10.157 -6.093 -12.659 1.00 98.56 89 PHE A CA 1
ATOM 721 C C . PHE A 1 89 ? 10.382 -5.231 -11.412 1.00 98.56 89 PHE A C 1
ATOM 723 O O . PHE A 1 89 ? 10.146 -4.027 -11.454 1.00 98.56 89 PHE A O 1
ATOM 730 N N . ILE A 1 90 ? 10.864 -5.820 -10.314 1.00 98.69 90 ILE A N 1
ATOM 731 C CA . ILE A 1 90 ? 11.144 -5.111 -9.058 1.00 98.69 90 ILE A CA 1
ATOM 732 C C . ILE A 1 90 ? 12.150 -3.973 -9.281 1.00 98.69 90 ILE A C 1
ATOM 734 O O . ILE A 1 90 ? 11.945 -2.868 -8.781 1.00 98.69 90 ILE A O 1
ATOM 738 N N . GLN A 1 91 ? 13.201 -4.204 -10.066 1.00 98.50 91 GLN A N 1
ATOM 739 C CA . GLN A 1 91 ? 14.229 -3.214 -10.382 1.00 98.50 91 GLN A CA 1
ATOM 740 C C . GLN A 1 91 ? 13.678 -2.087 -11.257 1.00 98.50 91 GLN A C 1
ATOM 742 O O . GLN A 1 91 ? 13.944 -0.915 -10.989 1.00 98.50 91 GLN A O 1
ATOM 747 N N . LEU A 1 92 ? 12.858 -2.422 -12.257 1.00 98.69 92 LEU A N 1
ATOM 748 C CA . LEU A 1 92 ? 12.198 -1.421 -13.100 1.00 98.69 92 LEU A CA 1
ATOM 749 C C . LEU A 1 92 ? 11.216 -0.571 -12.280 1.00 98.69 92 LEU A C 1
ATOM 751 O O . LEU A 1 92 ? 11.249 0.656 -12.344 1.00 98.69 92 LEU A O 1
ATOM 755 N N . PHE A 1 93 ? 10.395 -1.198 -11.434 1.00 98.81 93 PHE A N 1
ATOM 756 C CA . PHE A 1 93 ? 9.494 -0.486 -10.528 1.00 98.81 93 PHE A CA 1
ATOM 757 C C . PHE A 1 93 ? 10.242 0.375 -9.504 1.00 98.81 93 PHE A C 1
ATOM 759 O O . PHE A 1 93 ? 9.784 1.473 -9.170 1.00 98.81 93 PHE A O 1
ATOM 766 N N . ARG A 1 94 ? 11.408 -0.079 -9.023 1.00 98.44 94 ARG A N 1
ATOM 767 C CA . ARG A 1 94 ? 12.225 0.676 -8.067 1.00 98.44 94 ARG A CA 1
ATOM 768 C C . ARG A 1 94 ? 12.618 2.044 -8.608 1.00 98.44 94 ARG A C 1
ATOM 770 O O . ARG A 1 94 ? 12.597 2.994 -7.831 1.00 98.44 94 ARG A O 1
ATOM 777 N N . MET A 1 95 ? 12.898 2.164 -9.905 1.00 98.56 95 MET A N 1
ATOM 778 C CA . MET A 1 95 ? 13.233 3.451 -10.520 1.00 98.56 95 MET A CA 1
ATOM 779 C C . MET A 1 95 ? 12.122 4.487 -10.355 1.00 98.56 95 MET A C 1
ATOM 781 O O . MET A 1 95 ? 12.399 5.637 -10.025 1.00 98.56 95 MET A O 1
ATOM 785 N N . PHE A 1 96 ? 10.859 4.087 -10.506 1.00 98.75 96 PHE A N 1
ATOM 786 C CA . PHE A 1 96 ? 9.729 4.999 -10.322 1.00 98.75 96 PHE A CA 1
ATOM 787 C C . PHE A 1 96 ? 9.481 5.313 -8.854 1.00 98.75 96 PHE A C 1
ATOM 789 O O . PHE A 1 96 ? 9.248 6.468 -8.502 1.00 98.75 96 PHE A O 1
ATOM 796 N N . TRP A 1 97 ? 9.562 4.308 -7.980 1.00 98.31 97 TRP A N 1
ATOM 797 C CA . TRP A 1 97 ? 9.399 4.541 -6.549 1.00 98.31 97 TRP A CA 1
ATOM 798 C C . TRP A 1 97 ? 10.476 5.501 -6.025 1.00 98.31 97 TRP A C 1
ATOM 800 O O . TRP A 1 97 ? 10.141 6.554 -5.480 1.00 98.31 97 TRP A O 1
ATOM 810 N N . ALA A 1 98 ? 11.753 5.178 -6.221 1.00 98.44 98 ALA A N 1
ATOM 811 C CA . ALA A 1 98 ? 12.854 6.006 -5.750 1.00 98.44 98 ALA A CA 1
ATOM 812 C C . ALA A 1 98 ? 12.873 7.371 -6.460 1.00 98.44 98 ALA A C 1
ATOM 814 O O . ALA A 1 98 ? 12.980 8.395 -5.792 1.00 98.44 98 ALA A O 1
ATOM 815 N N . GLY A 1 99 ? 12.642 7.417 -7.776 1.00 98.38 99 GLY A N 1
ATOM 816 C CA . GLY A 1 99 ? 12.623 8.667 -8.538 1.00 98.38 99 GLY A CA 1
ATOM 817 C C . GLY A 1 99 ? 11.576 9.661 -8.048 1.00 98.38 99 GLY A C 1
ATOM 818 O O . GLY A 1 99 ? 11.901 10.821 -7.805 1.00 98.38 99 GLY A O 1
ATOM 819 N N . TYR A 1 100 ? 10.333 9.224 -7.816 1.00 98.44 100 TYR A N 1
ATOM 820 C CA . TYR A 1 100 ? 9.288 10.109 -7.282 1.00 98.44 100 TYR A CA 1
ATOM 821 C C . TYR A 1 100 ? 9.547 10.497 -5.825 1.00 98.44 100 TYR A C 1
ATOM 823 O O . TYR A 1 100 ? 9.232 11.619 -5.424 1.00 98.44 100 TYR A O 1
ATOM 831 N N . TYR A 1 101 ? 10.147 9.599 -5.040 1.00 97.56 101 TYR A N 1
ATOM 832 C CA . TYR A 1 101 ? 10.569 9.906 -3.678 1.00 97.56 101 TYR A CA 1
ATOM 833 C C . TYR A 1 101 ? 11.635 11.012 -3.651 1.00 97.56 101 TYR A C 1
ATOM 835 O O . TYR A 1 101 ? 11.460 12.007 -2.950 1.00 97.56 101 TYR A O 1
ATOM 843 N N . VAL A 1 102 ? 12.703 10.891 -4.447 1.00 98.19 102 VAL A N 1
ATOM 844 C CA . VAL A 1 102 ? 13.777 11.896 -4.497 1.00 98.19 102 VAL A CA 1
ATOM 845 C C . VAL A 1 102 ? 13.271 13.204 -5.110 1.00 98.19 102 VAL A C 1
ATOM 847 O O . VAL A 1 102 ? 13.559 14.275 -4.582 1.00 98.19 102 VAL A O 1
ATOM 850 N N . LYS A 1 103 ? 12.444 13.142 -6.162 1.00 98.00 103 LYS A N 1
ATOM 851 C CA . LYS A 1 103 ? 11.833 14.318 -6.809 1.00 98.00 103 LYS A CA 1
ATOM 852 C C . LYS A 1 103 ? 10.985 15.150 -5.846 1.00 98.00 103 LYS A C 1
ATOM 854 O O . LYS A 1 103 ? 10.917 16.366 -6.002 1.00 98.00 103 LYS A O 1
ATOM 859 N N . HIS A 1 104 ? 10.359 14.524 -4.845 1.00 95.62 104 HIS A N 1
ATOM 860 C CA . HIS A 1 104 ? 9.583 15.243 -3.833 1.00 95.62 104 HIS A CA 1
ATOM 861 C C . HIS A 1 104 ? 10.443 16.229 -3.027 1.00 95.62 104 HIS A C 1
ATOM 863 O O . HIS A 1 104 ? 10.007 17.352 -2.785 1.00 95.62 104 HIS A O 1
ATOM 869 N N . SER A 1 105 ? 11.659 15.832 -2.635 1.00 96.75 105 SER A N 1
ATOM 870 C CA . SER A 1 105 ? 12.605 16.694 -1.912 1.00 96.75 105 SER A CA 1
ATOM 871 C C . SER A 1 105 ? 13.533 17.490 -2.834 1.00 96.75 105 SER A C 1
ATOM 873 O O . SER A 1 105 ? 14.051 18.523 -2.418 1.00 96.75 105 SER A O 1
ATOM 875 N N . HIS A 1 106 ? 13.697 17.058 -4.088 1.00 97.69 106 HIS A N 1
ATOM 876 C CA . HIS A 1 106 ? 14.534 17.700 -5.106 1.00 97.69 106 HIS A CA 1
ATOM 877 C C . HIS A 1 106 ? 13.730 17.943 -6.398 1.00 97.69 106 HIS A C 1
ATOM 879 O O . HIS A 1 106 ? 13.899 17.225 -7.391 1.00 97.69 106 HIS A O 1
ATOM 885 N N . PRO A 1 107 ? 12.853 18.968 -6.427 1.00 97.38 107 PRO A N 1
ATOM 886 C CA . PRO A 1 107 ? 11.981 19.232 -7.575 1.00 97.38 107 PRO A CA 1
ATOM 887 C C . PRO A 1 107 ? 12.724 19.553 -8.882 1.00 97.38 107 PRO A C 1
ATOM 889 O O . PRO A 1 107 ? 12.120 19.479 -9.953 1.00 97.38 107 PRO A O 1
ATOM 892 N N . SER A 1 108 ? 14.018 19.884 -8.805 1.00 96.94 108 SER A N 1
ATOM 893 C CA . SER A 1 108 ? 14.891 20.175 -9.946 1.00 96.94 108 SER A CA 1
ATOM 894 C C . SER A 1 108 ? 15.296 18.952 -10.768 1.00 96.94 108 SER A C 1
ATOM 896 O O . SER A 1 108 ? 15.772 19.152 -11.881 1.00 96.94 108 SER A O 1
ATOM 898 N N . LEU A 1 109 ? 15.101 17.717 -10.272 1.00 98.06 109 LEU A N 1
ATOM 899 C CA . LEU A 1 109 ? 15.469 16.509 -11.027 1.00 98.06 109 LEU A CA 1
ATOM 900 C C . LEU A 1 109 ? 14.877 16.545 -12.448 1.00 98.06 109 LEU A C 1
ATOM 902 O O . LEU A 1 109 ? 13.698 16.871 -12.591 1.00 98.06 109 LEU A O 1
ATOM 906 N N . PRO A 1 110 ? 15.619 16.192 -13.503 1.00 97.62 110 PRO A N 1
ATOM 907 C CA . PRO A 1 110 ? 15.253 16.522 -14.879 1.00 97.62 110 PRO A CA 1
ATOM 908 C C . PRO A 1 110 ? 14.308 15.495 -15.527 1.00 97.62 110 PRO A C 1
ATOM 910 O O . PRO A 1 110 ? 14.534 15.055 -16.654 1.00 97.62 110 PRO A O 1
ATOM 913 N N . PHE A 1 111 ? 13.221 15.142 -14.835 1.00 98.56 111 PHE A N 1
ATOM 914 C CA . PHE A 1 111 ? 12.070 14.460 -15.427 1.00 98.56 111 PHE A CA 1
ATOM 915 C C . PHE A 1 111 ? 10.744 15.125 -15.035 1.00 98.56 111 PHE A C 1
ATOM 917 O O . PHE A 1 111 ? 10.592 15.694 -13.943 1.00 98.56 111 PHE A O 1
ATOM 924 N N . ASP A 1 112 ? 9.782 15.040 -15.947 1.00 98.50 112 ASP A N 1
ATOM 925 C CA . ASP A 1 112 ? 8.404 15.477 -15.782 1.00 98.50 112 ASP A CA 1
ATOM 926 C C . ASP A 1 112 ? 7.576 14.344 -15.159 1.00 98.50 112 ASP A C 1
ATOM 928 O O . ASP A 1 112 ? 7.337 13.295 -15.763 1.00 98.50 112 ASP A O 1
ATOM 932 N N . THR A 1 113 ? 7.119 14.557 -13.925 1.00 98.19 113 THR A N 1
ATOM 933 C CA . THR A 1 113 ? 6.317 13.570 -13.192 1.00 98.19 113 THR A CA 1
ATOM 934 C C . THR A 1 113 ? 4.981 13.276 -13.860 1.00 98.19 113 THR A C 1
ATOM 936 O O . THR A 1 113 ? 4.517 12.147 -13.797 1.00 98.19 113 THR A O 1
ATOM 939 N N . ASN A 1 114 ? 4.339 14.251 -14.502 1.00 97.56 114 ASN A N 1
ATOM 940 C CA . ASN A 1 114 ? 3.046 14.022 -15.145 1.00 97.56 114 ASN A CA 1
ATOM 941 C C . ASN A 1 114 ? 3.223 13.181 -16.410 1.00 97.56 114 ASN A C 1
ATOM 943 O O . ASN A 1 114 ? 2.457 12.245 -16.638 1.00 97.56 114 ASN A O 1
ATOM 947 N N . GLN A 1 115 ? 4.266 13.462 -17.194 1.00 98.62 115 GLN A N 1
ATOM 948 C CA . GLN A 1 115 ? 4.585 12.687 -18.387 1.00 98.62 115 GLN A CA 1
ATOM 949 C C . GLN A 1 115 ? 4.917 11.231 -18.040 1.00 98.62 115 GLN A C 1
ATOM 951 O O . GLN A 1 115 ? 4.393 10.322 -18.683 1.00 98.62 115 GLN A O 1
ATOM 956 N N . ILE A 1 116 ? 5.743 10.993 -17.013 1.00 98.75 116 ILE A N 1
ATOM 957 C CA . ILE A 1 116 ? 6.080 9.629 -16.579 1.00 98.75 116 ILE A CA 1
ATOM 958 C C . ILE A 1 116 ? 4.852 8.904 -16.012 1.00 98.75 116 ILE A C 1
ATOM 960 O O . ILE A 1 116 ? 4.601 7.761 -16.391 1.00 98.75 116 ILE A O 1
ATOM 964 N N . SER A 1 117 ? 4.042 9.568 -15.181 1.00 98.50 117 SER A N 1
ATOM 965 C CA . SER A 1 117 ? 2.798 8.995 -14.646 1.00 98.50 117 SER A CA 1
ATOM 966 C C . SER A 1 117 ? 1.850 8.571 -15.768 1.00 98.50 117 SER A C 1
ATOM 968 O O . SER A 1 117 ? 1.348 7.449 -15.759 1.00 98.50 117 SER A O 1
ATOM 970 N N . GLN A 1 118 ? 1.650 9.428 -16.773 1.00 98.56 118 GLN A N 1
ATOM 971 C CA . GLN A 1 118 ? 0.790 9.120 -17.914 1.00 98.56 118 GLN A CA 1
ATOM 972 C C . GLN A 1 118 ? 1.336 7.958 -18.756 1.00 98.56 118 GLN A C 1
ATOM 974 O O . GLN A 1 118 ? 0.568 7.102 -19.197 1.00 98.56 118 GLN A O 1
ATOM 979 N N . ALA A 1 119 ? 2.653 7.904 -18.969 1.00 98.81 119 ALA A N 1
ATOM 980 C CA . ALA A 1 119 ? 3.293 6.845 -19.744 1.00 98.81 119 ALA A CA 1
ATOM 981 C C . ALA A 1 119 ? 3.237 5.474 -19.039 1.00 98.81 119 ALA A C 1
ATOM 983 O O . ALA A 1 119 ? 3.228 4.439 -19.703 1.00 98.81 119 ALA A O 1
ATOM 984 N N . LEU A 1 120 ? 3.141 5.450 -17.705 1.00 98.75 120 LEU A N 1
ATOM 985 C CA . LEU A 1 120 ? 3.051 4.224 -16.906 1.00 98.75 120 LEU A CA 1
ATOM 986 C C . LEU A 1 120 ? 1.683 3.530 -16.947 1.00 98.75 120 LEU A C 1
ATOM 988 O O . LEU A 1 120 ? 1.599 2.342 -16.630 1.00 98.75 120 LEU A O 1
ATOM 992 N N . VAL A 1 121 ? 0.614 4.227 -17.338 1.00 98.69 121 VAL A N 1
ATOM 993 C CA . VAL A 1 121 ? -0.753 3.683 -17.283 1.00 98.69 121 VAL A CA 1
ATOM 994 C C . VAL A 1 121 ? -0.883 2.389 -18.092 1.00 98.69 121 VAL A C 1
ATOM 996 O O . VAL A 1 121 ? -1.291 1.359 -17.552 1.00 98.69 121 VAL A O 1
ATOM 999 N N . THR A 1 122 ? -0.490 2.415 -19.367 1.00 98.62 122 THR A N 1
ATOM 1000 C CA . THR A 1 122 ? -0.570 1.258 -20.271 1.00 98.62 122 THR A CA 1
ATOM 1001 C C . THR A 1 122 ? 0.235 0.048 -19.774 1.00 98.62 122 THR A C 1
ATOM 1003 O O . THR A 1 122 ? -0.368 -1.013 -19.590 1.00 98.62 122 THR A O 1
ATOM 1006 N N . PRO A 1 123 ? 1.552 0.150 -19.494 1.00 98.62 123 PRO A N 1
ATOM 1007 C CA . PRO A 1 123 ? 2.326 -0.996 -19.020 1.00 98.62 123 PRO A CA 1
ATOM 1008 C C . PRO A 1 123 ? 1.794 -1.581 -17.710 1.00 98.62 123 PRO A C 1
ATOM 1010 O O . PRO A 1 123 ? 1.763 -2.801 -17.555 1.00 98.62 123 PRO A O 1
ATOM 1013 N N . MET A 1 124 ? 1.328 -0.746 -16.775 1.00 98.62 124 MET A N 1
ATOM 1014 C CA . MET A 1 124 ? 0.758 -1.239 -15.519 1.00 98.62 124 MET A CA 1
ATOM 1015 C C . MET A 1 124 ? -0.567 -1.982 -15.727 1.00 98.62 124 MET A C 1
ATOM 1017 O O . MET A 1 124 ? -0.810 -2.997 -15.072 1.00 98.62 124 MET A O 1
ATOM 1021 N N . GLN A 1 125 ? -1.410 -1.528 -16.657 1.00 98.62 125 GLN A N 1
ATOM 1022 C CA . GLN A 1 125 ? -2.643 -2.232 -17.017 1.00 98.62 125 GLN A CA 1
ATOM 1023 C C . GLN A 1 125 ? -2.364 -3.573 -17.704 1.00 98.62 125 GLN A C 1
ATOM 1025 O O . GLN A 1 125 ? -3.013 -4.566 -17.368 1.00 98.62 125 GLN A O 1
ATOM 1030 N N . ILE A 1 126 ? -1.383 -3.620 -18.613 1.00 98.62 126 ILE A N 1
ATOM 1031 C CA . ILE A 1 126 ? -0.942 -4.856 -19.272 1.00 98.62 126 ILE A CA 1
ATOM 1032 C C . ILE A 1 126 ? -0.395 -5.838 -18.234 1.00 98.62 126 ILE A C 1
ATOM 1034 O O . ILE A 1 126 ? -0.867 -6.973 -18.171 1.00 98.62 126 ILE A O 1
ATOM 1038 N N . PHE A 1 127 ? 0.519 -5.397 -17.366 1.00 98.62 127 PHE A N 1
ATOM 1039 C CA . PHE A 1 127 ? 1.089 -6.221 -16.296 1.00 98.62 127 PHE A CA 1
ATOM 1040 C C . PHE A 1 127 ? -0.021 -6.836 -15.436 1.00 98.62 127 PHE A C 1
ATOM 1042 O O . PHE A 1 127 ? -0.065 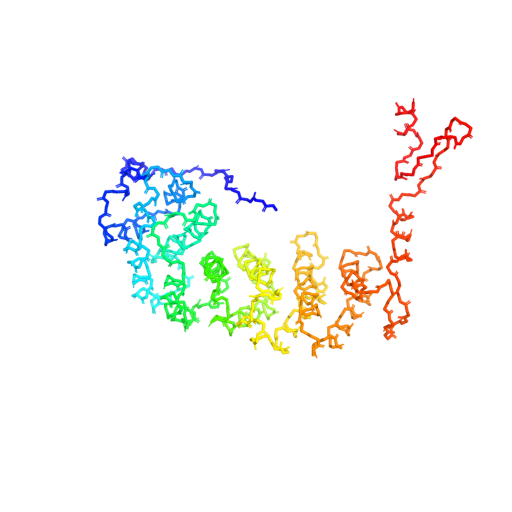-8.044 -15.205 1.00 98.62 127 PHE A O 1
ATOM 1049 N N . ALA A 1 128 ? -0.984 -6.009 -15.023 1.00 98.06 128 ALA A N 1
ATOM 1050 C CA . ALA A 1 128 ? -2.078 -6.449 -14.173 1.00 98.06 128 ALA A CA 1
ATOM 1051 C C . ALA A 1 128 ? -3.159 -7.262 -14.902 1.00 98.06 128 ALA A C 1
ATOM 1053 O O . ALA A 1 128 ? -4.103 -7.729 -14.267 1.00 98.06 128 ALA A O 1
ATOM 1054 N N . SER A 1 129 ? -3.070 -7.411 -16.225 1.00 97.62 129 SER A N 1
ATOM 1055 C CA . SER A 1 129 ? -3.935 -8.302 -17.005 1.00 97.62 129 SER A CA 1
ATOM 1056 C C . SER A 1 129 ? -3.413 -9.739 -17.082 1.00 97.62 129 SER A C 1
ATOM 1058 O O . SER A 1 129 ? -4.157 -10.617 -17.517 1.00 97.62 129 SER A O 1
ATOM 1060 N N . SER A 1 130 ? -2.179 -9.993 -16.628 1.00 97.81 130 SER A N 1
ATOM 1061 C CA . SER A 1 130 ? -1.609 -11.339 -16.576 1.00 97.81 130 SER A CA 1
ATOM 1062 C C . SER A 1 130 ? -2.468 -12.282 -15.729 1.00 97.81 130 SER A C 1
ATOM 1064 O O . SER A 1 130 ? -2.943 -11.918 -14.649 1.00 97.81 130 SER A O 1
ATOM 1066 N N . ALA A 1 131 ? -2.601 -13.530 -16.185 1.00 97.56 131 ALA A N 1
ATOM 1067 C CA . ALA A 1 131 ? -3.241 -14.600 -15.422 1.00 97.56 131 ALA A CA 1
ATOM 1068 C C . ALA A 1 131 ? -2.540 -14.861 -14.074 1.00 97.56 131 ALA A C 1
ATOM 1070 O O . ALA A 1 131 ? -3.181 -15.320 -13.134 1.00 97.56 131 ALA A O 1
ATOM 1071 N N . HIS A 1 132 ? -1.258 -14.500 -13.970 1.00 97.94 132 HIS A N 1
ATOM 1072 C CA . HIS A 1 132 ? -0.431 -14.661 -12.777 1.00 97.94 132 HIS A CA 1
ATOM 1073 C C . HIS A 1 132 ? -0.478 -13.461 -11.819 1.00 97.94 132 HIS A C 1
ATOM 1075 O O . HIS A 1 132 ? 0.152 -13.485 -10.763 1.00 97.94 132 HIS A O 1
ATOM 1081 N N . PHE A 1 133 ? -1.219 -12.392 -12.147 1.00 98.25 133 PHE A N 1
ATOM 1082 C CA . PHE A 1 133 ? -1.285 -11.188 -11.305 1.00 98.25 133 PHE A CA 1
ATOM 1083 C C . PHE A 1 133 ? -1.768 -11.477 -9.878 1.00 98.25 133 PHE A C 1
ATOM 1085 O O . PHE A 1 133 ? -1.333 -10.831 -8.929 1.00 98.25 133 PHE A O 1
ATOM 1092 N N . LEU A 1 134 ? -2.674 -12.443 -9.717 1.00 97.25 134 LEU A N 1
ATOM 1093 C CA . LEU A 1 134 ? -3.269 -12.778 -8.424 1.00 97.25 134 LEU A CA 1
ATOM 1094 C C . LEU A 1 134 ? -2.614 -13.980 -7.744 1.00 97.25 134 LEU A C 1
ATOM 1096 O O . LEU A 1 134 ? -3.123 -14.406 -6.705 1.00 97.25 134 LEU A O 1
ATOM 1100 N N . ASP A 1 135 ? -1.491 -14.486 -8.254 1.00 97.00 135 ASP A N 1
ATOM 1101 C CA . ASP A 1 135 ? -0.788 -15.611 -7.642 1.00 97.00 135 ASP A CA 1
ATOM 1102 C C . ASP A 1 135 ? -0.482 -15.316 -6.162 1.00 97.00 135 ASP A C 1
ATOM 1104 O O . ASP A 1 135 ? -0.015 -14.237 -5.782 1.00 97.00 135 ASP A O 1
ATOM 1108 N N . GLY A 1 136 ? -0.803 -16.278 -5.292 1.00 96.06 136 GLY A N 1
ATOM 1109 C CA . GLY A 1 136 ? -0.625 -16.182 -3.837 1.00 96.06 136 GLY A CA 1
ATOM 1110 C C . GLY A 1 136 ? 0.797 -16.502 -3.361 1.00 96.06 136 GLY A C 1
ATOM 1111 O O . GLY A 1 136 ? 1.023 -16.676 -2.163 1.00 96.06 136 GLY A O 1
ATOM 1112 N N . THR A 1 137 ? 1.758 -16.617 -4.281 1.00 96.06 137 THR A N 1
ATOM 1113 C CA . THR A 1 137 ? 3.135 -17.051 -4.000 1.00 96.06 137 THR A CA 1
ATOM 1114 C C . THR A 1 137 ? 3.978 -15.936 -3.383 1.00 96.06 137 THR A C 1
ATOM 1116 O O . THR A 1 137 ? 3.600 -14.759 -3.374 1.00 96.06 137 THR A O 1
ATOM 1119 N N . ASN A 1 138 ? 5.116 -16.301 -2.785 1.00 96.69 138 ASN A N 1
ATOM 1120 C CA . ASN A 1 138 ? 6.023 -15.345 -2.143 1.00 96.69 138 ASN A CA 1
ATOM 1121 C C . ASN A 1 138 ? 6.615 -14.369 -3.165 1.00 96.69 138 ASN A C 1
ATOM 1123 O O . ASN A 1 138 ? 6.645 -13.164 -2.927 1.00 96.69 138 ASN A O 1
ATOM 1127 N N . ASP A 1 139 ? 7.007 -14.872 -4.335 1.00 97.19 139 ASP A N 1
ATOM 1128 C CA . ASP A 1 139 ? 7.605 -14.040 -5.378 1.00 97.19 139 ASP A CA 1
ATOM 1129 C C . ASP A 1 139 ? 6.584 -13.115 -6.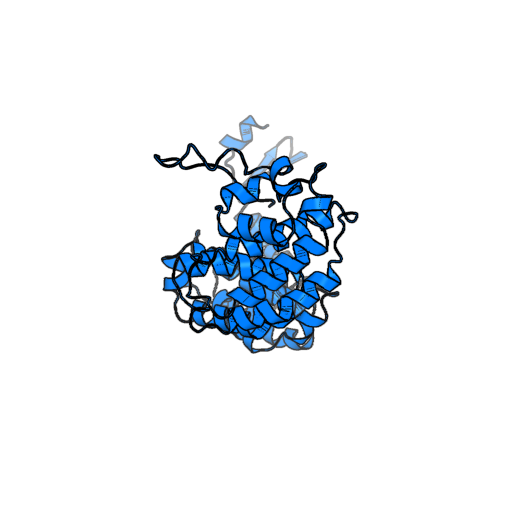040 1.00 97.19 139 ASP A C 1
ATOM 1131 O O . ASP A 1 139 ? 6.888 -11.936 -6.231 1.00 97.19 139 ASP A O 1
ATOM 1135 N N . ALA A 1 140 ? 5.347 -13.574 -6.264 1.00 97.69 140 ALA A N 1
ATOM 1136 C CA . ALA A 1 140 ? 4.268 -12.693 -6.703 1.00 97.69 140 ALA A CA 1
ATOM 1137 C C . ALA A 1 140 ? 4.032 -11.566 -5.687 1.00 97.69 140 ALA A C 1
ATOM 1139 O O . ALA A 1 140 ? 3.956 -10.400 -6.066 1.00 97.69 140 ALA A O 1
ATOM 1140 N N . GLY A 1 141 ? 4.011 -11.887 -4.387 1.00 98.19 141 GLY A N 1
ATOM 1141 C CA . GLY A 1 141 ? 3.847 -10.902 -3.315 1.00 98.19 141 GLY A CA 1
ATOM 1142 C C . GLY A 1 141 ? 4.918 -9.806 -3.338 1.00 98.19 141 GLY A C 1
ATOM 1143 O O . GLY A 1 141 ? 4.589 -8.626 -3.234 1.00 98.19 141 GLY A O 1
ATOM 1144 N N . LYS A 1 142 ? 6.191 -10.173 -3.552 1.00 97.94 142 LYS A N 1
ATOM 1145 C CA . LYS A 1 142 ? 7.293 -9.201 -3.668 1.00 97.94 142 LYS A CA 1
ATOM 1146 C C . LYS A 1 142 ? 7.095 -8.265 -4.854 1.00 97.94 142 LYS A C 1
ATOM 1148 O O . LYS A 1 142 ? 7.280 -7.063 -4.720 1.00 97.94 142 LYS A O 1
ATOM 1153 N N . VAL A 1 143 ? 6.706 -8.789 -6.016 1.00 98.62 143 VAL A N 1
ATOM 1154 C CA . VAL A 1 143 ? 6.475 -7.943 -7.196 1.00 98.62 143 VAL A CA 1
ATOM 1155 C C . VAL A 1 143 ? 5.255 -7.038 -6.985 1.00 98.62 143 VAL A C 1
ATOM 1157 O O . VAL A 1 143 ? 5.303 -5.852 -7.314 1.00 98.62 143 VAL A O 1
ATOM 1160 N N . LEU A 1 144 ? 4.181 -7.559 -6.384 1.00 98.62 144 LEU A N 1
ATOM 1161 C CA . LEU A 1 144 ? 2.954 -6.805 -6.117 1.00 98.62 144 LEU A CA 1
ATOM 1162 C C . LEU A 1 144 ? 3.156 -5.648 -5.133 1.00 98.62 144 LEU A C 1
ATOM 1164 O O . LEU A 1 144 ? 2.546 -4.594 -5.317 1.00 98.62 144 LEU A O 1
ATOM 1168 N N . GLU A 1 145 ? 4.030 -5.791 -4.132 1.00 98.44 145 GLU A N 1
ATOM 1169 C CA . GLU A 1 145 ? 4.424 -4.669 -3.270 1.00 98.44 145 GLU A CA 1
ATOM 1170 C C . GLU A 1 145 ? 4.908 -3.477 -4.105 1.00 98.44 145 GLU A C 1
ATOM 1172 O O . GLU A 1 145 ? 4.465 -2.340 -3.900 1.00 98.44 145 GLU A O 1
ATOM 1177 N N . PHE A 1 146 ? 5.808 -3.736 -5.051 1.00 98.69 146 PHE A N 1
ATOM 1178 C CA . PHE A 1 146 ? 6.399 -2.707 -5.896 1.00 98.69 146 PHE A CA 1
ATOM 1179 C C . PHE A 1 146 ? 5.379 -2.158 -6.888 1.00 98.69 146 PHE A C 1
ATOM 1181 O O . PHE A 1 146 ? 5.280 -0.943 -7.032 1.00 98.69 146 PHE A O 1
ATOM 1188 N N . PHE A 1 147 ? 4.561 -3.022 -7.492 1.00 98.81 147 PHE A N 1
ATOM 1189 C CA . PHE A 1 147 ? 3.473 -2.615 -8.380 1.00 98.81 147 PHE A CA 1
ATOM 1190 C C . PHE A 1 147 ? 2.523 -1.614 -7.701 1.00 98.81 147 PHE A C 1
ATOM 1192 O O . PHE A 1 147 ? 2.306 -0.514 -8.214 1.00 98.81 147 PHE A O 1
ATOM 1199 N N . PHE A 1 148 ? 1.992 -1.947 -6.518 1.00 98.88 148 PHE A N 1
ATOM 1200 C CA . PHE A 1 148 ? 1.089 -1.048 -5.793 1.00 98.88 148 PHE A CA 1
ATOM 1201 C C . PHE A 1 148 ? 1.803 0.212 -5.305 1.00 98.88 148 PHE A C 1
ATOM 1203 O O . PHE A 1 148 ? 1.230 1.300 -5.350 1.00 98.88 148 PHE A O 1
ATOM 1210 N N . THR A 1 149 ? 3.066 0.097 -4.890 1.00 98.62 149 THR A N 1
ATOM 1211 C CA . THR A 1 149 ? 3.837 1.259 -4.439 1.00 98.62 149 THR A CA 1
ATOM 1212 C C . THR A 1 149 ? 4.155 2.223 -5.584 1.00 98.62 149 THR A C 1
ATOM 1214 O O . THR A 1 149 ? 4.130 3.433 -5.372 1.00 98.62 149 THR A O 1
ATOM 1217 N N . VAL A 1 150 ? 4.394 1.733 -6.804 1.00 98.44 150 VAL A N 1
ATOM 1218 C CA . VAL A 1 150 ? 4.547 2.586 -7.992 1.00 98.44 150 VAL A CA 1
ATOM 1219 C C . VAL A 1 150 ? 3.229 3.259 -8.347 1.00 98.44 150 VAL A C 1
ATOM 1221 O O . VAL A 1 150 ? 3.229 4.473 -8.541 1.00 98.44 150 VAL A O 1
ATOM 1224 N N . ALA A 1 151 ? 2.106 2.530 -8.358 1.00 98.50 151 ALA A N 1
ATOM 1225 C CA . ALA A 1 151 ? 0.792 3.130 -8.614 1.00 98.50 151 ALA A CA 1
ATOM 1226 C C . ALA A 1 151 ? 0.483 4.275 -7.635 1.00 98.50 151 ALA A C 1
ATOM 1228 O O . ALA A 1 151 ? -0.047 5.317 -8.023 1.00 98.50 151 ALA A O 1
ATOM 1229 N N . ASP A 1 152 ? 0.853 4.083 -6.370 1.00 97.88 152 ASP A N 1
ATOM 1230 C CA . ASP A 1 152 ? 0.710 5.072 -5.313 1.00 97.88 152 ASP A CA 1
ATOM 1231 C C . ASP A 1 152 ? 1.646 6.279 -5.516 1.00 97.88 152 ASP A C 1
ATOM 1233 O O . ASP A 1 152 ? 1.179 7.412 -5.653 1.00 97.88 152 ASP A O 1
ATOM 1237 N N . SER A 1 153 ? 2.961 6.045 -5.607 1.00 96.88 153 SER A N 1
ATOM 1238 C CA . SER A 1 153 ? 3.982 7.098 -5.725 1.00 96.88 153 SER A CA 1
ATOM 1239 C C . SER A 1 153 ? 3.824 7.946 -6.989 1.00 96.88 153 SER A C 1
ATOM 1241 O O . SER A 1 153 ? 4.045 9.155 -6.946 1.00 96.88 153 SER A O 1
ATOM 1243 N N . THR A 1 154 ? 3.403 7.332 -8.097 1.00 97.31 154 THR A N 1
ATOM 1244 C CA . THR A 1 154 ? 3.187 8.010 -9.388 1.00 97.31 154 THR A CA 1
ATOM 1245 C C . THR A 1 154 ? 1.770 8.556 -9.556 1.00 97.31 154 THR A C 1
ATOM 1247 O O . THR A 1 154 ? 1.442 9.146 -10.579 1.00 97.31 154 THR A O 1
ATOM 1250 N N . LYS A 1 155 ? 0.935 8.426 -8.524 1.00 96.00 155 LYS A N 1
ATOM 1251 C CA . LYS A 1 155 ? -0.434 8.944 -8.453 1.00 96.00 155 LYS A CA 1
ATOM 1252 C C . LYS A 1 155 ? -1.421 8.414 -9.498 1.00 96.00 155 LYS A C 1
ATOM 1254 O O . LYS A 1 155 ? -2.440 9.042 -9.760 1.00 96.00 155 LYS A O 1
ATOM 1259 N N . ILE A 1 156 ? -1.178 7.219 -10.025 1.00 97.44 156 ILE A N 1
ATOM 1260 C CA . ILE A 1 156 ? -2.059 6.556 -11.001 1.00 97.44 156 ILE A CA 1
ATOM 1261 C C . ILE A 1 156 ? -2.878 5.415 -10.391 1.00 97.44 156 ILE A C 1
ATOM 1263 O O . ILE A 1 156 ? -3.408 4.573 -11.114 1.00 97.44 156 ILE A O 1
ATOM 1267 N N . GLY A 1 157 ? -3.032 5.381 -9.063 1.00 97.12 157 GLY A N 1
ATOM 1268 C CA . GLY A 1 157 ? -3.819 4.365 -8.355 1.00 97.12 157 GLY A CA 1
ATOM 1269 C C . GLY A 1 157 ? -5.250 4.189 -8.885 1.00 97.12 157 GLY A C 1
ATOM 1270 O O . GLY A 1 157 ? -5.790 3.085 -8.843 1.00 97.12 157 GLY A O 1
ATOM 1271 N N . HIS A 1 158 ? -5.852 5.242 -9.447 1.00 97.44 158 HIS A N 1
ATOM 1272 C CA . HIS A 1 158 ? -7.193 5.189 -10.035 1.00 97.44 158 HIS A CA 1
ATOM 1273 C C . HIS A 1 158 ? -7.247 4.269 -11.270 1.00 97.44 158 HIS A C 1
ATOM 1275 O O . HIS A 1 158 ? -8.221 3.545 -11.469 1.00 97.44 158 HIS A O 1
ATOM 1281 N N . THR A 1 159 ? -6.163 4.209 -12.051 1.00 97.38 159 THR A N 1
ATOM 1282 C CA . THR A 1 159 ? -6.071 3.406 -13.284 1.00 97.38 159 THR A CA 1
ATOM 1283 C C . THR A 1 159 ? -6.017 1.899 -13.028 1.00 97.38 159 THR A C 1
ATOM 1285 O O . THR A 1 159 ? -6.412 1.110 -13.887 1.00 97.38 159 THR A O 1
ATOM 1288 N N . ILE A 1 160 ? -5.567 1.495 -11.835 1.00 97.56 160 ILE A N 1
ATOM 1289 C CA . ILE A 1 160 ? -5.466 0.095 -11.403 1.00 97.56 160 ILE A CA 1
ATOM 1290 C C . ILE A 1 160 ? -6.561 -0.291 -10.399 1.00 97.56 160 ILE A C 1
ATOM 1292 O O . ILE A 1 160 ? -6.523 -1.383 -9.832 1.00 97.56 160 ILE A O 1
ATOM 1296 N N . TYR A 1 161 ? -7.546 0.577 -10.160 1.00 98.44 161 TYR A N 1
ATOM 1297 C CA . TYR A 1 161 ? -8.579 0.363 -9.146 1.00 98.44 161 TYR A CA 1
ATOM 1298 C C . TYR A 1 161 ? -9.297 -1.004 -9.252 1.00 98.44 161 TYR A C 1
ATOM 1300 O O . TYR A 1 161 ? -9.404 -1.699 -8.236 1.00 98.44 161 TYR A O 1
ATOM 1308 N N . PRO A 1 162 ? -9.690 -1.501 -10.448 1.00 98.19 162 PRO A N 1
ATOM 1309 C CA . PRO A 1 162 ? -10.263 -2.847 -10.574 1.00 98.19 162 PRO A CA 1
ATOM 1310 C C . PRO A 1 162 ? -9.333 -3.971 -10.084 1.00 98.19 162 PRO A C 1
ATOM 1312 O O . PRO A 1 162 ? -9.791 -5.013 -9.609 1.00 98.19 162 PRO A O 1
ATOM 1315 N N . ARG A 1 163 ? -8.016 -3.770 -10.179 1.00 98.31 163 ARG A N 1
ATOM 1316 C CA . ARG A 1 163 ? -6.990 -4.733 -9.761 1.00 98.31 163 ARG A CA 1
ATOM 1317 C C . ARG A 1 163 ? -6.753 -4.691 -8.261 1.00 98.31 163 ARG A C 1
ATOM 1319 O O . ARG A 1 163 ? -6.610 -5.752 -7.664 1.00 98.31 163 ARG A O 1
ATOM 1326 N N . ILE A 1 164 ? -6.854 -3.513 -7.643 1.00 98.62 164 ILE A N 1
ATOM 1327 C CA . ILE A 1 164 ? -6.930 -3.380 -6.182 1.00 98.62 164 ILE A CA 1
ATOM 1328 C C . ILE A 1 164 ? -8.122 -4.188 -5.647 1.00 98.62 164 ILE A C 1
ATOM 1330 O O . ILE A 1 164 ? -7.958 -5.008 -4.746 1.00 98.62 164 ILE A O 1
ATOM 1334 N N . LEU A 1 165 ? -9.311 -4.027 -6.243 1.00 98.75 165 LEU A N 1
ATOM 1335 C CA . LEU A 1 165 ? -10.497 -4.796 -5.847 1.00 98.75 165 LEU A CA 1
ATOM 1336 C C . LEU A 1 165 ? -10.297 -6.308 -6.012 1.00 98.75 165 LEU A C 1
ATOM 1338 O O . LEU A 1 165 ? -10.717 -7.073 -5.145 1.00 98.75 165 LEU A O 1
ATOM 1342 N N . SER A 1 166 ? -9.667 -6.733 -7.108 1.00 98.44 166 SER A N 1
ATOM 1343 C CA . SER A 1 166 ? -9.405 -8.150 -7.387 1.00 98.44 166 SER A CA 1
ATOM 1344 C C . SER A 1 166 ? -8.411 -8.754 -6.387 1.00 98.44 166 SER A C 1
ATOM 1346 O O . SER A 1 166 ? -8.643 -9.845 -5.876 1.00 98.44 166 SER A O 1
ATOM 1348 N N . PHE A 1 167 ? -7.343 -8.023 -6.051 1.00 98.50 167 PHE A N 1
ATOM 1349 C CA . PHE A 1 167 ? -6.353 -8.440 -5.057 1.00 98.50 167 PHE A CA 1
ATOM 1350 C C . PHE A 1 167 ? -6.952 -8.540 -3.649 1.00 98.50 167 PHE A C 1
ATOM 1352 O O . PHE A 1 167 ? -6.733 -9.535 -2.956 1.00 98.50 167 PHE A O 1
ATOM 1359 N N . LEU A 1 168 ? -7.758 -7.552 -3.243 1.00 98.56 168 LEU A N 1
ATOM 1360 C CA . LEU A 1 168 ? -8.490 -7.609 -1.977 1.00 98.56 168 LEU A CA 1
ATOM 1361 C C . LEU A 1 168 ? -9.443 -8.809 -1.943 1.00 98.56 168 LEU A C 1
ATOM 1363 O O . LEU A 1 168 ? -9.485 -9.516 -0.946 1.00 98.56 168 LEU A O 1
ATOM 1367 N N . GLU A 1 169 ? -10.175 -9.080 -3.027 1.00 98.31 169 GLU A N 1
ATOM 1368 C CA . GLU A 1 169 ? -11.074 -10.239 -3.086 1.00 98.31 169 GLU A CA 1
ATOM 1369 C C . GLU A 1 169 ? -10.320 -11.565 -2.953 1.00 98.31 169 GLU A C 1
ATOM 1371 O O . GLU A 1 169 ? -10.713 -12.409 -2.152 1.00 98.31 169 GLU A O 1
ATOM 1376 N N . ALA A 1 170 ? -9.217 -11.729 -3.687 1.00 97.44 170 ALA A N 1
ATOM 1377 C CA . ALA A 1 170 ? -8.377 -12.919 -3.591 1.00 97.44 170 ALA A CA 1
ATOM 1378 C C . ALA A 1 170 ? -7.801 -13.097 -2.178 1.00 97.44 170 ALA A C 1
ATOM 1380 O O . ALA A 1 170 ? -7.741 -14.210 -1.671 1.00 97.44 170 ALA A O 1
ATOM 1381 N N . THR A 1 171 ? -7.423 -11.996 -1.528 1.00 96.25 171 THR A N 1
ATOM 1382 C CA . THR A 1 171 ? -6.911 -11.998 -0.153 1.00 96.25 171 THR A CA 1
ATOM 1383 C C . THR A 1 171 ? -7.976 -12.398 0.863 1.00 96.25 171 THR A C 1
ATOM 1385 O O . THR A 1 171 ? -7.705 -13.196 1.752 1.00 96.25 171 THR A O 1
ATOM 1388 N N . ILE A 1 172 ? -9.193 -11.868 0.737 1.00 96.19 172 ILE A N 1
ATOM 1389 C CA . ILE A 1 172 ? -10.272 -12.172 1.683 1.00 96.19 172 ILE A CA 1
ATOM 1390 C C . ILE A 1 172 ? -10.772 -13.616 1.502 1.00 96.19 172 ILE A C 1
ATOM 1392 O O . ILE A 1 172 ? -11.143 -14.265 2.476 1.00 96.19 172 ILE A O 1
ATOM 1396 N N . ASN A 1 173 ? -10.789 -14.131 0.270 1.00 95.62 173 ASN A N 1
ATOM 1397 C CA . ASN A 1 173 ? -11.258 -15.491 -0.010 1.00 95.62 173 ASN A CA 1
ATOM 1398 C C . ASN A 1 173 ? -10.212 -16.576 0.284 1.00 95.62 173 ASN A C 1
ATOM 1400 O O . ASN A 1 173 ? -10.571 -17.749 0.356 1.00 95.62 173 ASN A O 1
ATOM 1404 N N . ASP A 1 174 ? -8.950 -16.197 0.490 1.00 93.88 174 ASP A N 1
ATOM 1405 C CA . ASP A 1 174 ? -7.883 -17.092 0.930 1.00 93.88 174 ASP A CA 1
ATOM 1406 C C . ASP A 1 174 ? -7.101 -16.478 2.108 1.00 93.88 174 ASP A C 1
ATOM 1408 O O . ASP A 1 174 ? -6.036 -15.886 1.920 1.00 93.88 174 ASP A O 1
ATOM 1412 N N . PRO A 1 175 ? -7.576 -16.639 3.357 1.00 84.44 175 PRO A N 1
ATOM 1413 C CA . PRO A 1 175 ? -6.870 -16.128 4.533 1.00 84.44 175 PRO A CA 1
ATOM 1414 C C . PRO A 1 175 ? -5.457 -16.714 4.719 1.00 84.44 175 PRO A C 1
ATOM 1416 O O . PRO A 1 175 ? -4.606 -16.098 5.370 1.00 84.44 175 PRO A O 1
ATOM 1419 N N . GLN A 1 176 ? -5.172 -17.892 4.144 1.00 89.19 176 GLN A N 1
ATOM 1420 C CA . GLN A 1 176 ? -3.838 -18.502 4.199 1.00 89.19 176 GLN A CA 1
ATOM 1421 C C . GLN A 1 176 ? -2.823 -17.720 3.362 1.00 89.19 176 GLN A C 1
ATOM 1423 O O . GLN A 1 176 ? -1.635 -17.722 3.703 1.00 89.19 176 GLN A O 1
ATOM 1428 N N . ARG A 1 177 ? -3.292 -16.971 2.352 1.00 93.44 177 ARG A N 1
ATOM 1429 C CA . ARG A 1 177 ? -2.485 -16.048 1.546 1.00 93.44 177 ARG A CA 1
ATOM 1430 C C . ARG A 1 177 ? -1.666 -15.092 2.404 1.00 93.44 177 ARG A C 1
ATOM 1432 O O . ARG A 1 177 ? -0.532 -14.807 2.053 1.00 93.44 177 ARG A O 1
ATOM 1439 N N . LEU A 1 178 ? -2.215 -14.594 3.514 1.00 90.62 178 LEU A N 1
ATOM 1440 C CA . LEU A 1 178 ? -1.507 -13.658 4.395 1.00 90.62 178 LEU A CA 1
ATOM 1441 C C . LEU A 1 178 ? -0.749 -14.360 5.522 1.00 90.62 178 LEU A C 1
ATOM 1443 O O . LEU A 1 178 ? 0.308 -13.890 5.932 1.00 90.62 178 LEU A O 1
ATOM 1447 N N . ARG A 1 179 ? -1.281 -15.475 6.036 1.00 85.19 179 ARG A N 1
ATOM 1448 C CA . ARG A 1 179 ? -0.679 -16.198 7.171 1.00 85.19 179 ARG A CA 1
ATOM 1449 C C . ARG A 1 179 ? 0.621 -16.899 6.798 1.00 85.19 179 ARG A C 1
ATOM 1451 O O . ARG A 1 179 ? 1.560 -16.890 7.585 1.00 85.19 179 ARG A O 1
ATOM 1458 N N . ASN A 1 180 ? 0.686 -17.463 5.597 1.00 86.81 180 ASN A N 1
ATOM 1459 C CA . ASN A 1 180 ? 1.824 -18.276 5.169 1.00 86.81 180 ASN A CA 1
ATOM 1460 C C . ASN A 1 180 ? 2.852 -17.485 4.353 1.00 86.81 180 ASN A C 1
ATOM 1462 O O . ASN A 1 180 ? 3.883 -18.031 3.967 1.00 86.81 180 ASN A O 1
ATOM 1466 N N . ASN A 1 181 ? 2.572 -16.215 4.048 1.00 92.44 181 ASN A N 1
ATOM 1467 C CA . ASN A 1 181 ? 3.354 -15.457 3.085 1.00 92.44 181 ASN A CA 1
ATOM 1468 C C . ASN A 1 181 ? 3.445 -13.973 3.460 1.00 92.44 181 ASN A C 1
ATOM 1470 O O . ASN A 1 181 ? 2.569 -13.158 3.158 1.00 92.44 181 ASN A O 1
ATOM 1474 N N . LEU A 1 182 ? 4.572 -13.623 4.081 1.00 94.75 182 LEU A N 1
ATOM 1475 C CA . LEU A 1 182 ? 4.881 -12.258 4.493 1.00 94.75 182 LEU A CA 1
ATOM 1476 C C . LEU A 1 182 ? 4.865 -11.278 3.311 1.00 94.75 182 LEU A C 1
ATOM 1478 O O . LEU A 1 182 ? 4.375 -10.162 3.454 1.00 94.75 182 LEU A O 1
ATOM 1482 N N . SER A 1 183 ? 5.343 -11.679 2.132 1.00 97.62 183 SER A N 1
ATOM 1483 C CA . SER A 1 183 ? 5.364 -10.796 0.963 1.00 97.62 183 SER A CA 1
ATOM 1484 C C . SER A 1 183 ? 3.959 -10.431 0.471 1.00 97.62 183 SER A C 1
ATOM 1486 O O . SER A 1 183 ? 3.749 -9.309 0.020 1.00 97.62 183 SER A O 1
ATOM 1488 N N . GLN A 1 184 ? 2.965 -11.310 0.626 1.00 97.88 184 GLN A N 1
ATOM 1489 C CA . GLN A 1 184 ? 1.564 -10.971 0.331 1.00 97.88 184 GLN A CA 1
ATOM 1490 C C . GLN A 1 184 ? 0.981 -10.002 1.367 1.00 97.88 184 GLN A C 1
ATOM 1492 O O . GLN A 1 184 ? 0.257 -9.075 1.005 1.00 97.88 184 GLN A O 1
ATOM 1497 N N . ALA A 1 185 ? 1.344 -10.156 2.644 1.00 97.00 185 ALA A N 1
ATOM 1498 C CA . ALA A 1 185 ? 0.987 -9.192 3.685 1.00 97.00 185 ALA A CA 1
ATOM 1499 C C . ALA A 1 185 ? 1.610 -7.808 3.428 1.00 97.00 185 ALA A C 1
ATOM 1501 O O . ALA A 1 185 ? 0.943 -6.785 3.585 1.00 97.00 185 ALA A O 1
ATOM 1502 N N . ILE A 1 186 ? 2.856 -7.757 2.951 1.00 97.75 186 ILE A N 1
ATOM 1503 C CA . ILE A 1 186 ? 3.520 -6.506 2.566 1.00 97.75 186 ILE A CA 1
ATOM 1504 C C . ILE A 1 186 ? 2.846 -5.873 1.334 1.00 97.75 186 ILE A C 1
ATOM 1506 O O . ILE A 1 186 ? 2.629 -4.658 1.320 1.00 97.75 186 ILE A O 1
ATOM 1510 N N . ALA A 1 187 ? 2.442 -6.668 0.338 1.00 98.56 187 ALA A N 1
ATOM 1511 C CA . ALA A 1 187 ? 1.664 -6.177 -0.802 1.00 98.56 187 ALA A CA 1
ATOM 1512 C C . ALA A 1 187 ? 0.307 -5.592 -0.371 1.00 98.56 187 ALA A C 1
ATOM 1514 O O . ALA A 1 187 ? -0.072 -4.510 -0.822 1.00 98.56 187 ALA A O 1
ATOM 1515 N N . LEU A 1 188 ? -0.391 -6.239 0.568 1.00 98.56 188 LEU A N 1
ATOM 1516 C CA . LEU A 1 188 ? -1.610 -5.690 1.167 1.00 98.56 188 LEU A CA 1
ATOM 1517 C C . LEU A 1 188 ? -1.342 -4.373 1.906 1.00 98.56 188 LEU A C 1
ATOM 1519 O O . LEU A 1 188 ? -2.099 -3.414 1.759 1.00 98.56 188 LEU A O 1
ATOM 1523 N N . ASN A 1 189 ? -0.239 -4.284 2.647 1.00 98.25 189 ASN A N 1
ATOM 1524 C CA . ASN A 1 189 ? 0.164 -3.034 3.282 1.00 98.25 189 ASN A CA 1
ATOM 1525 C C . ASN A 1 189 ? 0.427 -1.922 2.246 1.00 98.25 189 ASN A C 1
ATOM 1527 O O . ASN A 1 189 ? 0.074 -0.770 2.479 1.00 98.25 189 ASN A O 1
ATOM 1531 N N . ALA A 1 190 ? 0.984 -2.244 1.072 1.00 98.62 190 ALA A N 1
ATOM 1532 C CA . ALA A 1 190 ? 1.139 -1.278 -0.019 1.00 98.62 190 ALA A CA 1
ATOM 1533 C C . ALA A 1 190 ? -0.212 -0.746 -0.533 1.00 98.62 190 ALA A C 1
ATOM 1535 O O . ALA A 1 190 ? -0.336 0.454 -0.778 1.00 98.62 190 ALA A O 1
ATOM 1536 N N . VAL A 1 191 ? -1.243 -1.596 -0.609 1.00 98.75 191 VAL A N 1
ATOM 1537 C CA . VAL A 1 191 ? -2.617 -1.170 -0.926 1.00 98.75 191 VAL A CA 1
ATOM 1538 C C . VAL A 1 191 ? -3.175 -0.225 0.144 1.00 98.75 191 VAL A C 1
ATOM 1540 O O . VAL A 1 191 ? -3.755 0.807 -0.192 1.00 98.75 191 VAL A O 1
ATOM 1543 N N . PHE A 1 192 ? -2.976 -0.518 1.431 1.00 98.62 192 PHE A N 1
ATOM 1544 C CA . PHE A 1 192 ? -3.439 0.378 2.496 1.00 98.62 192 PHE A CA 1
ATOM 1545 C C . PHE A 1 192 ? -2.709 1.725 2.504 1.00 98.62 192 PHE A C 1
ATOM 1547 O O . PHE A 1 192 ? -3.356 2.761 2.671 1.00 98.62 192 PHE A O 1
ATOM 1554 N N . ARG A 1 193 ? -1.393 1.745 2.243 1.00 97.44 193 ARG A N 1
ATOM 1555 C CA . ARG A 1 193 ? -0.641 2.998 2.044 1.00 97.44 193 ARG A CA 1
ATOM 1556 C C . ARG A 1 193 ? -1.205 3.813 0.883 1.00 97.44 193 ARG A C 1
ATOM 1558 O O . ARG A 1 193 ? -1.367 5.025 1.026 1.00 97.44 193 ARG A O 1
ATOM 1565 N N . LEU A 1 194 ? -1.570 3.149 -0.215 1.00 97.50 194 LEU A N 1
ATOM 1566 C CA . LEU A 1 194 ? -2.230 3.791 -1.347 1.00 97.50 194 LEU A CA 1
ATOM 1567 C C . LEU A 1 194 ? -3.541 4.440 -0.895 1.00 97.50 194 LEU A C 1
ATOM 1569 O O . LEU A 1 194 ? -3.732 5.627 -1.129 1.00 97.50 194 LEU A O 1
ATOM 1573 N N . PHE A 1 195 ? -4.411 3.739 -0.165 1.00 97.31 195 PHE A N 1
ATOM 1574 C CA . PHE A 1 195 ? -5.639 4.352 0.363 1.00 97.31 195 PHE A CA 1
ATOM 1575 C C . PHE A 1 195 ? -5.361 5.552 1.271 1.00 97.31 195 PHE A C 1
ATOM 1577 O O . PHE A 1 195 ? -6.003 6.592 1.129 1.00 97.31 195 PHE A O 1
ATOM 1584 N N . GLN A 1 196 ? -4.372 5.451 2.160 1.00 94.00 196 GLN A N 1
ATOM 1585 C CA . GLN A 1 196 ? -3.987 6.558 3.032 1.00 94.00 196 GLN A CA 1
ATOM 1586 C C . GLN A 1 196 ? -3.547 7.797 2.244 1.00 94.00 196 GLN A C 1
ATOM 1588 O O . GLN A 1 196 ? -3.871 8.917 2.642 1.00 94.00 196 GLN A O 1
ATOM 1593 N N . ARG A 1 197 ? -2.828 7.604 1.133 1.00 93.56 197 ARG A N 1
ATOM 1594 C CA . ARG A 1 197 ? -2.299 8.691 0.302 1.00 93.56 197 ARG A CA 1
ATOM 1595 C C . ARG A 1 197 ? -3.260 9.185 -0.774 1.00 93.56 197 ARG A C 1
ATOM 1597 O O . ARG A 1 197 ? -3.106 10.322 -1.196 1.00 93.56 197 ARG A O 1
ATOM 1604 N N . HIS A 1 198 ? -4.248 8.386 -1.178 1.00 95.75 198 HIS A N 1
ATOM 1605 C CA . HIS A 1 198 ? -5.152 8.692 -2.297 1.00 95.75 198 HIS A CA 1
ATOM 1606 C C . HIS A 1 198 ? -6.593 9.000 -1.891 1.00 95.75 198 HIS A C 1
ATOM 1608 O O . HIS A 1 198 ? -7.331 9.549 -2.702 1.00 95.75 198 HIS A O 1
ATOM 1614 N N . ILE A 1 199 ? -7.016 8.707 -0.659 1.00 96.25 199 ILE A N 1
ATOM 1615 C CA . ILE A 1 199 ? -8.353 9.075 -0.163 1.00 96.25 199 ILE A CA 1
ATOM 1616 C C . ILE A 1 199 ? -8.237 10.385 0.627 1.00 96.25 199 ILE A C 1
ATOM 1618 O O . ILE A 1 199 ? -8.103 10.400 1.856 1.00 96.25 199 ILE A O 1
ATOM 1622 N N . HIS A 1 200 ? -8.210 11.502 -0.102 1.00 93.56 200 HIS A N 1
ATOM 1623 C CA . HIS A 1 200 ? -8.195 12.865 0.436 1.00 93.56 200 HIS A CA 1
ATOM 1624 C C . HIS A 1 200 ? -8.787 13.868 -0.564 1.00 93.56 200 HIS A C 1
ATOM 1626 O O . HIS A 1 200 ? -8.910 13.570 -1.749 1.00 93.56 200 HIS A O 1
ATOM 1632 N N . SER A 1 201 ? -9.079 15.086 -0.098 1.00 90.56 201 SER A N 1
ATOM 1633 C CA . SER A 1 201 ? -9.812 16.127 -0.840 1.00 90.56 201 SER A CA 1
ATOM 1634 C C . SER A 1 201 ? -9.239 16.540 -2.202 1.00 90.56 201 SER A C 1
ATOM 1636 O O . SER A 1 201 ? -9.960 17.146 -2.982 1.00 90.56 201 SER A O 1
ATOM 1638 N N . ASN A 1 202 ? -7.965 16.255 -2.491 1.00 89.31 202 ASN A N 1
ATOM 1639 C CA . ASN A 1 202 ? -7.297 16.700 -3.723 1.00 89.31 202 ASN A CA 1
ATOM 1640 C C . ASN A 1 202 ? -7.003 15.536 -4.691 1.00 89.31 202 ASN A C 1
ATOM 1642 O O . ASN A 1 202 ? -6.234 15.710 -5.631 1.00 89.31 202 ASN A O 1
ATOM 1646 N N . SER A 1 203 ? -7.577 14.352 -4.454 1.00 90.62 203 SER A N 1
ATOM 1647 C CA . SER A 1 203 ? -7.362 13.135 -5.253 1.00 90.62 203 SER A CA 1
ATOM 1648 C C . SER A 1 203 ? -8.630 12.745 -6.020 1.00 90.62 203 SER A C 1
ATOM 1650 O O . SER A 1 203 ? -9.196 11.665 -5.846 1.00 90.62 203 SER A O 1
ATOM 1652 N N . ASN A 1 204 ? -9.123 13.668 -6.850 1.00 93.06 204 ASN A N 1
ATOM 1653 C CA . ASN A 1 204 ? -10.429 13.531 -7.503 1.00 93.06 204 ASN A CA 1
ATOM 1654 C C . ASN A 1 204 ? -10.542 12.251 -8.341 1.00 93.06 204 ASN A C 1
ATOM 1656 O O . ASN A 1 204 ? -11.551 11.563 -8.249 1.00 93.06 204 ASN A O 1
ATOM 1660 N N . GLU A 1 205 ? -9.505 11.898 -9.103 1.00 95.88 205 GLU A N 1
ATOM 1661 C CA . GLU A 1 205 ? -9.521 10.713 -9.970 1.00 95.88 205 GLU A CA 1
ATOM 1662 C C . GLU A 1 205 ? -9.646 9.405 -9.187 1.00 95.88 205 GLU A C 1
ATOM 1664 O O . GLU A 1 205 ? -10.290 8.472 -9.650 1.00 95.88 205 GLU A O 1
ATOM 1669 N N . PHE A 1 206 ? -9.046 9.309 -7.996 1.00 97.12 206 PHE A N 1
ATOM 1670 C CA . PHE A 1 206 ? -9.191 8.114 -7.167 1.00 97.12 206 PHE A CA 1
ATOM 1671 C C . PHE A 1 206 ? -10.541 8.093 -6.451 1.00 97.12 206 PHE A C 1
ATOM 1673 O O . PHE A 1 206 ? -11.192 7.051 -6.402 1.00 97.12 206 PHE A O 1
ATOM 1680 N N . LEU A 1 207 ? -10.983 9.241 -5.924 1.00 97.25 207 LEU A N 1
ATOM 1681 C CA . LEU A 1 207 ? -12.261 9.361 -5.222 1.00 97.25 207 LEU A CA 1
ATOM 1682 C C . LEU A 1 207 ? -13.454 8.983 -6.109 1.00 97.25 207 LEU A C 1
ATOM 1684 O O . LEU A 1 207 ? -14.364 8.311 -5.629 1.00 97.25 207 LEU A O 1
ATOM 1688 N N . THR A 1 208 ? -13.445 9.353 -7.394 1.00 97.19 208 THR A N 1
ATOM 1689 C CA . THR A 1 208 ? -14.527 9.013 -8.338 1.00 97.19 208 THR A CA 1
ATOM 1690 C C . THR A 1 208 ? -14.620 7.520 -8.646 1.00 97.19 208 THR A C 1
ATOM 1692 O O . THR A 1 208 ? -15.680 7.057 -9.063 1.00 97.19 208 THR A O 1
ATOM 1695 N N . MET A 1 209 ? -13.547 6.757 -8.422 1.00 97.94 209 MET A N 1
ATOM 1696 C CA . MET A 1 209 ? -13.546 5.305 -8.608 1.00 97.94 209 MET A CA 1
ATOM 1697 C C . MET A 1 209 ? -14.151 4.553 -7.419 1.00 97.94 209 MET A C 1
ATOM 1699 O O . MET A 1 209 ? -14.526 3.391 -7.570 1.00 97.94 209 MET A O 1
ATOM 1703 N N . ILE A 1 210 ? -14.230 5.177 -6.238 1.00 98.38 210 ILE A N 1
ATOM 1704 C CA . ILE A 1 210 ? -14.665 4.504 -5.012 1.00 98.38 210 ILE A CA 1
ATOM 1705 C C . ILE A 1 210 ? -16.147 4.140 -5.091 1.00 98.38 210 ILE A C 1
ATOM 1707 O O . ILE A 1 210 ? -17.014 4.996 -5.254 1.00 98.38 210 ILE A O 1
ATOM 1711 N N . ASP A 1 211 ? -16.434 2.854 -4.897 1.00 98.44 211 ASP A N 1
ATOM 1712 C CA . ASP A 1 211 ? -17.787 2.311 -4.901 1.00 98.44 211 ASP A CA 1
ATOM 1713 C C . ASP A 1 211 ? -18.060 1.367 -3.713 1.00 98.44 211 ASP A C 1
ATOM 1715 O O . ASP A 1 211 ? -17.198 1.074 -2.872 1.00 98.44 211 ASP A O 1
ATOM 1719 N N . TYR A 1 212 ? -19.289 0.845 -3.657 1.00 98.50 212 TYR A N 1
ATOM 1720 C CA . TYR A 1 212 ? -19.718 -0.102 -2.627 1.00 98.50 212 TYR A CA 1
ATOM 1721 C C . TYR A 1 212 ? -18.907 -1.409 -2.601 1.00 98.50 212 TYR A C 1
ATOM 1723 O O . TYR A 1 212 ? -18.883 -2.074 -1.564 1.00 98.50 212 TYR A O 1
ATOM 1731 N N . ARG A 1 213 ? -18.217 -1.795 -3.686 1.00 98.62 213 ARG A N 1
ATOM 1732 C CA . ARG A 1 213 ? -17.386 -3.010 -3.710 1.00 98.62 213 ARG A CA 1
ATOM 1733 C C . ARG A 1 213 ? -16.146 -2.827 -2.848 1.00 98.62 213 ARG A C 1
ATOM 1735 O O . ARG A 1 213 ? -15.808 -3.751 -2.112 1.00 98.62 213 ARG A O 1
ATOM 1742 N N . LEU A 1 214 ? -15.493 -1.661 -2.882 1.00 98.75 214 LEU A N 1
ATOM 1743 C CA . LEU A 1 214 ? -14.380 -1.383 -1.965 1.00 98.75 214 LEU A CA 1
ATOM 1744 C C . LEU A 1 214 ? -14.862 -1.350 -0.516 1.00 98.75 214 LEU A C 1
ATOM 1746 O O . LEU A 1 214 ? -14.275 -2.020 0.330 1.00 98.75 214 LEU A O 1
ATOM 1750 N N . ILE A 1 215 ? -15.959 -0.638 -0.244 1.00 98.75 215 ILE A N 1
ATOM 1751 C CA . ILE A 1 215 ? -16.539 -0.542 1.105 1.00 98.75 215 ILE A CA 1
ATOM 1752 C C . ILE A 1 215 ? -16.870 -1.937 1.645 1.00 98.75 215 ILE A C 1
ATOM 1754 O O . ILE A 1 215 ? -16.527 -2.256 2.780 1.00 98.75 215 ILE A O 1
ATOM 1758 N N . SER A 1 216 ? -17.466 -2.805 0.823 1.00 98.75 216 SER A N 1
ATOM 1759 C CA . SER A 1 216 ? -17.768 -4.185 1.205 1.00 98.75 216 SER A CA 1
ATOM 1760 C C . SER A 1 216 ? -16.513 -5.002 1.527 1.00 98.75 216 SER A C 1
ATOM 1762 O O . SER A 1 216 ? -16.548 -5.803 2.460 1.00 98.75 216 SER A O 1
ATOM 1764 N N . LYS A 1 217 ? -15.411 -4.826 0.787 1.00 98.75 217 LYS A N 1
ATOM 1765 C CA . LYS A 1 217 ? -14.146 -5.536 1.048 1.00 98.75 217 LYS A CA 1
ATOM 1766 C C . LYS A 1 217 ? -13.468 -5.034 2.319 1.00 98.75 217 LYS A C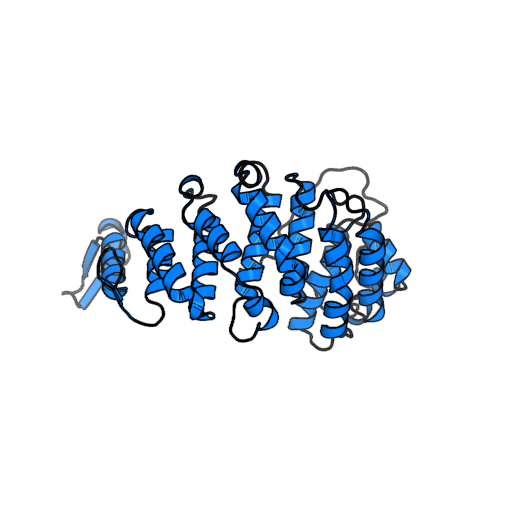 1
ATOM 1768 O O . LYS A 1 217 ? -13.053 -5.846 3.140 1.00 98.75 217 LYS A O 1
ATOM 1773 N N . LEU A 1 218 ? -13.422 -3.716 2.518 1.00 98.81 218 LEU A N 1
ATOM 1774 C CA . LEU A 1 218 ? -12.900 -3.123 3.749 1.00 98.81 218 LEU A CA 1
ATOM 1775 C C . LEU A 1 218 ? -13.743 -3.528 4.962 1.00 98.81 218 LEU A C 1
ATOM 1777 O O . LEU A 1 218 ? -13.174 -3.880 5.984 1.00 98.81 218 LEU A O 1
ATOM 1781 N N . ARG A 1 219 ? -15.077 -3.583 4.839 1.00 98.81 219 ARG A N 1
ATOM 1782 C CA . ARG A 1 219 ? -15.963 -4.120 5.885 1.00 98.81 219 ARG A CA 1
ATOM 1783 C C . ARG A 1 219 ? -15.602 -5.560 6.248 1.00 98.81 219 ARG A C 1
ATOM 1785 O O . ARG A 1 219 ? -15.513 -5.867 7.428 1.00 98.81 219 ARG A O 1
ATOM 1792 N N . ARG A 1 220 ? -15.405 -6.441 5.257 1.00 98.62 220 ARG A N 1
ATOM 1793 C CA . ARG A 1 220 ? -15.042 -7.849 5.508 1.00 98.62 220 ARG A CA 1
ATOM 1794 C C . ARG A 1 220 ? -13.734 -7.951 6.294 1.00 98.62 220 ARG A C 1
ATOM 1796 O O . ARG A 1 220 ? -13.694 -8.683 7.269 1.00 98.62 220 ARG A O 1
ATOM 1803 N N . LEU A 1 221 ? -12.711 -7.182 5.917 1.00 98.38 221 LEU A N 1
ATOM 1804 C CA . LEU A 1 221 ? -11.436 -7.139 6.647 1.00 98.38 221 LEU A CA 1
ATOM 1805 C C . LEU A 1 221 ? -11.582 -6.532 8.049 1.00 98.38 221 LEU A C 1
ATOM 1807 O O . LEU A 1 221 ? -11.014 -7.049 9.003 1.00 98.38 221 LEU A O 1
ATOM 1811 N N . ALA A 1 222 ? -12.358 -5.454 8.179 1.00 98.62 222 ALA A N 1
ATOM 1812 C CA . ALA A 1 222 ? -12.574 -4.746 9.437 1.00 98.62 222 ALA A CA 1
ATOM 1813 C C . ALA A 1 222 ? -13.417 -5.525 10.455 1.00 98.62 222 ALA A C 1
ATOM 1815 O O . ALA A 1 222 ? -13.468 -5.102 11.599 1.00 98.62 222 ALA A O 1
ATOM 1816 N N . LEU A 1 223 ? -14.101 -6.599 10.049 1.00 98.50 223 LEU A N 1
ATOM 1817 C CA . LEU A 1 223 ? -14.938 -7.440 10.916 1.00 98.50 223 LEU A CA 1
ATOM 1818 C C . LEU A 1 223 ? -14.416 -8.881 11.031 1.00 98.50 223 LEU A C 1
ATOM 1820 O O . LEU A 1 223 ? -15.047 -9.715 11.680 1.00 98.50 223 LEU A O 1
ATOM 1824 N N . ASP A 1 224 ? -13.284 -9.202 10.400 1.00 97.19 224 ASP A N 1
ATOM 1825 C CA . ASP A 1 224 ? -12.687 -10.532 10.490 1.00 97.19 224 ASP A CA 1
ATOM 1826 C C . ASP A 1 224 ? -11.966 -10.684 11.835 1.00 97.19 224 ASP A C 1
ATOM 1828 O O . ASP A 1 224 ? -10.817 -10.278 12.021 1.00 97.19 224 ASP A O 1
ATOM 1832 N N . THR A 1 225 ? -12.655 -11.286 12.803 1.00 96.56 225 THR A N 1
ATOM 1833 C CA . THR A 1 225 ? -12.116 -11.525 14.148 1.00 96.56 225 THR A CA 1
ATOM 1834 C C . THR A 1 225 ? -10.923 -12.477 14.153 1.00 96.56 225 THR A C 1
ATOM 1836 O O . THR A 1 225 ? -10.138 -12.449 15.098 1.00 96.56 225 THR A O 1
ATOM 1839 N N . SER A 1 226 ? -10.716 -13.269 13.095 1.00 94.25 226 SER A N 1
ATOM 1840 C CA . SER A 1 226 ? -9.553 -14.153 12.981 1.00 94.25 226 SER A CA 1
ATOM 1841 C C . SER A 1 226 ? -8.243 -13.401 12.714 1.00 94.25 226 SER A C 1
ATOM 1843 O O . SER A 1 226 ? -7.168 -13.984 12.866 1.00 94.25 226 SER A O 1
ATOM 1845 N N . LEU A 1 227 ? -8.329 -12.118 12.340 1.00 94.44 227 LEU A N 1
ATOM 1846 C CA . LEU A 1 227 ? -7.200 -11.196 12.207 1.00 94.44 227 LEU A CA 1
ATOM 1847 C C . LEU A 1 227 ? -6.911 -10.427 13.506 1.00 94.44 227 LEU A C 1
ATOM 1849 O O . LEU A 1 227 ? -5.929 -9.691 13.562 1.00 94.44 227 LEU A O 1
ATOM 1853 N N . ASN A 1 228 ? -7.740 -10.568 14.549 1.00 95.44 228 ASN A N 1
ATOM 1854 C CA . ASN A 1 228 ? -7.575 -9.856 15.819 1.00 95.44 228 ASN A CA 1
ATOM 1855 C C . ASN A 1 228 ? -6.519 -10.525 16.709 1.00 95.44 228 ASN A C 1
ATOM 1857 O O . ASN A 1 228 ? -6.813 -11.079 17.767 1.00 95.44 228 ASN A O 1
ATOM 1861 N N . THR A 1 229 ? -5.285 -10.514 16.223 1.00 93.38 229 THR A N 1
ATOM 1862 C CA . THR A 1 229 ? -4.091 -11.034 16.887 1.00 93.38 229 THR A CA 1
ATOM 1863 C C . THR A 1 229 ? -2.997 -9.974 16.839 1.00 93.38 229 THR A C 1
ATOM 1865 O O . THR A 1 229 ? -3.002 -9.121 15.947 1.00 93.38 229 THR A O 1
ATOM 1868 N N . ASP A 1 230 ? -2.011 -10.055 17.731 1.00 90.62 230 ASP A N 1
ATOM 1869 C CA . ASP A 1 230 ? -0.911 -9.079 17.798 1.00 90.62 230 ASP A CA 1
ATOM 1870 C C . ASP A 1 230 ? -0.175 -8.893 16.457 1.00 90.62 230 ASP A C 1
ATOM 1872 O O . ASP A 1 230 ? 0.315 -7.807 16.152 1.00 90.62 230 ASP A O 1
ATOM 1876 N N . SER A 1 231 ? -0.116 -9.934 15.618 1.00 91.00 231 SER A N 1
ATOM 1877 C CA . SER A 1 231 ? 0.585 -9.896 14.329 1.00 91.00 231 SER A CA 1
ATOM 1878 C C . SER A 1 231 ? -0.277 -9.448 13.143 1.00 91.00 231 SER A C 1
ATOM 1880 O O . SER A 1 231 ? 0.276 -9.115 12.091 1.00 91.00 231 SER A O 1
ATOM 1882 N N . GLN A 1 232 ? -1.610 -9.438 13.269 1.00 93.88 232 GLN A N 1
ATOM 1883 C CA . GLN A 1 232 ? -2.527 -9.195 12.143 1.00 93.88 232 GLN A CA 1
ATOM 1884 C C . GLN A 1 232 ? -3.562 -8.091 12.386 1.00 93.88 232 GLN A C 1
ATOM 1886 O O . GLN A 1 232 ? -4.165 -7.626 11.416 1.00 93.88 232 GLN A O 1
ATOM 1891 N N . VAL A 1 233 ? -3.715 -7.594 13.621 1.00 95.81 233 VAL A N 1
ATOM 1892 C CA . VAL A 1 233 ? -4.709 -6.559 13.967 1.00 95.81 233 VAL A CA 1
ATOM 1893 C C . VAL A 1 233 ? -4.534 -5.277 13.146 1.00 95.81 233 VAL A C 1
ATOM 1895 O O . VAL A 1 233 ? -5.506 -4.599 12.816 1.00 95.81 233 VAL A O 1
ATOM 1898 N N . TRP A 1 234 ? -3.310 -4.997 12.688 1.00 96.06 234 TRP A N 1
ATOM 1899 C CA . TRP A 1 234 ? -3.026 -3.884 11.786 1.00 96.06 234 TRP A CA 1
ATOM 1900 C C . TRP A 1 234 ? -3.868 -3.921 10.497 1.00 96.06 234 TRP A C 1
ATOM 1902 O O . TRP A 1 234 ? -4.162 -2.858 9.952 1.00 96.06 234 TRP A O 1
ATOM 1912 N N . ILE A 1 235 ? -4.294 -5.094 10.011 1.00 97.62 235 ILE A N 1
ATOM 1913 C CA . ILE A 1 235 ? -5.159 -5.223 8.826 1.00 97.62 235 ILE A CA 1
ATOM 1914 C C . ILE A 1 235 ? -6.558 -4.679 9.128 1.00 97.62 235 ILE A C 1
ATOM 1916 O O . ILE A 1 235 ? -7.082 -3.883 8.348 1.00 97.62 235 ILE A O 1
ATOM 1920 N N . ILE A 1 236 ? -7.132 -5.061 10.275 1.00 98.44 236 ILE A N 1
ATOM 1921 C CA . ILE A 1 236 ? -8.420 -4.546 10.764 1.00 98.44 236 ILE A CA 1
ATOM 1922 C C . ILE A 1 236 ? -8.328 -3.024 10.898 1.00 98.44 236 ILE A C 1
ATOM 1924 O O . ILE A 1 236 ? -9.144 -2.290 10.339 1.00 98.44 236 ILE A O 1
ATOM 1928 N N . ASN A 1 237 ? -7.278 -2.541 11.563 1.00 98.25 237 ASN A N 1
ATOM 1929 C CA . ASN A 1 237 ? -7.085 -1.120 11.841 1.00 98.25 237 ASN A CA 1
ATOM 1930 C C . ASN A 1 237 ? -6.938 -0.294 10.556 1.00 98.25 237 ASN A C 1
ATOM 1932 O O . ASN A 1 237 ? -7.532 0.778 10.437 1.00 98.25 237 ASN A O 1
ATOM 1936 N N . ASN A 1 238 ? -6.196 -0.798 9.565 1.00 98.50 238 ASN A N 1
ATOM 1937 C CA . ASN A 1 238 ? -6.061 -0.130 8.270 1.00 98.50 238 ASN A CA 1
ATOM 1938 C C . ASN A 1 238 ? -7.350 -0.192 7.438 1.00 98.50 238 ASN A C 1
ATOM 1940 O O . ASN A 1 238 ? -7.648 0.758 6.713 1.00 98.50 238 ASN A O 1
ATOM 1944 N N . ALA A 1 239 ? -8.147 -1.257 7.558 1.00 98.69 239 ALA A N 1
ATOM 1945 C CA . ALA A 1 239 ? -9.452 -1.329 6.912 1.00 98.69 239 ALA A CA 1
ATOM 1946 C C . ALA A 1 239 ? -10.444 -0.318 7.513 1.00 98.69 239 ALA A C 1
ATOM 1948 O O . ALA A 1 239 ? -11.102 0.410 6.765 1.00 98.69 239 ALA A O 1
ATOM 1949 N N . ILE A 1 240 ? -10.484 -0.204 8.847 1.00 98.69 240 ILE A N 1
ATOM 1950 C CA . ILE A 1 240 ? -11.248 0.827 9.567 1.00 98.69 240 ILE A CA 1
ATOM 1951 C C . ILE A 1 240 ? -10.776 2.221 9.151 1.00 98.69 240 ILE A C 1
ATOM 1953 O O . ILE A 1 240 ? -11.598 3.074 8.823 1.00 98.69 240 ILE A O 1
ATOM 1957 N N . PHE A 1 241 ? -9.462 2.448 9.093 1.00 97.75 241 PHE A N 1
ATOM 1958 C CA . PHE A 1 241 ? -8.898 3.718 8.644 1.00 97.75 241 PHE A CA 1
ATOM 1959 C C . PHE A 1 241 ? -9.307 4.051 7.201 1.00 97.75 241 PHE A C 1
ATOM 1961 O O . PHE A 1 241 ? -9.733 5.168 6.928 1.00 97.75 241 PHE A O 1
ATOM 1968 N N . GLY A 1 242 ? -9.240 3.094 6.271 1.00 97.94 242 GLY A N 1
ATOM 1969 C CA . GLY A 1 242 ? -9.692 3.293 4.892 1.00 97.94 242 GLY A CA 1
ATOM 1970 C C . GLY A 1 242 ? -11.167 3.703 4.817 1.00 97.94 242 GLY A C 1
ATOM 1971 O O . GLY A 1 242 ? -11.505 4.656 4.118 1.00 97.94 242 GLY A O 1
ATOM 1972 N N . LEU A 1 243 ? -12.034 3.037 5.585 1.00 98.50 243 LEU A N 1
ATOM 1973 C CA . LEU A 1 243 ? -13.454 3.386 5.693 1.00 98.50 243 LEU A CA 1
ATOM 1974 C C . LEU A 1 243 ? -13.666 4.778 6.307 1.00 98.50 243 LEU A C 1
ATOM 1976 O O . LEU A 1 243 ? -14.462 5.547 5.785 1.00 98.50 243 LEU A O 1
ATOM 1980 N N . ASP A 1 244 ? -12.935 5.132 7.362 1.00 97.12 244 ASP A N 1
ATOM 1981 C CA . ASP A 1 244 ? -12.957 6.468 7.975 1.00 97.12 244 ASP A CA 1
ATOM 1982 C C . ASP A 1 244 ? -12.565 7.570 6.976 1.00 97.12 244 ASP A C 1
ATOM 1984 O O . ASP A 1 244 ? -13.216 8.610 6.896 1.00 97.12 244 ASP A O 1
ATOM 1988 N N . ARG A 1 245 ? -11.549 7.334 6.139 1.00 96.88 245 ARG A N 1
ATOM 1989 C CA . ARG A 1 245 ? -11.185 8.279 5.072 1.00 96.88 245 ARG A CA 1
ATOM 1990 C C . ARG A 1 245 ? -12.294 8.401 4.025 1.00 96.88 245 ARG A C 1
ATOM 1992 O O . ARG A 1 245 ? -12.573 9.509 3.582 1.00 96.88 245 ARG A O 1
ATOM 1999 N N . ILE A 1 246 ? -12.952 7.305 3.644 1.00 97.69 246 ILE A N 1
ATOM 2000 C CA . ILE A 1 246 ? -14.103 7.365 2.726 1.00 97.69 246 ILE A CA 1
ATOM 2001 C C . ILE A 1 246 ? -15.254 8.151 3.370 1.00 97.69 246 ILE A C 1
ATOM 2003 O O . ILE A 1 246 ? -15.843 8.999 2.708 1.00 97.69 246 ILE A O 1
ATOM 2007 N N . TYR A 1 247 ? -15.540 7.924 4.655 1.00 96.38 247 TYR A N 1
ATOM 2008 C CA . TYR A 1 247 ? -16.565 8.655 5.406 1.00 96.38 247 TYR A CA 1
ATOM 2009 C C . TYR A 1 247 ? -16.322 10.171 5.388 1.00 96.38 247 TYR A C 1
ATOM 2011 O O . TYR A 1 247 ? -17.260 10.944 5.193 1.00 96.38 247 TYR A O 1
ATOM 2019 N N . GLU A 1 248 ? -15.062 10.585 5.549 1.00 95.38 248 GLU A N 1
ATOM 2020 C CA . GLU A 1 248 ? -14.652 11.992 5.537 1.00 95.38 248 GLU A CA 1
ATOM 2021 C C . GLU A 1 248 ? -14.874 12.670 4.176 1.00 95.38 248 GLU A C 1
ATOM 2023 O O . GLU A 1 248 ? -15.420 13.769 4.117 1.00 95.38 248 GLU A O 1
ATOM 2028 N N . TYR A 1 249 ? -14.447 12.046 3.071 1.00 96.38 249 TYR A N 1
ATOM 2029 C CA . TYR A 1 249 ? -14.415 12.724 1.762 1.00 96.38 249 TYR A CA 1
ATOM 2030 C C . TYR A 1 249 ? -15.555 12.354 0.814 1.00 96.38 249 TYR A C 1
ATOM 2032 O O . TYR A 1 249 ? -15.691 12.993 -0.228 1.00 96.38 249 TYR A O 1
ATOM 2040 N N . LEU A 1 250 ? -16.372 11.346 1.133 1.00 96.19 250 LEU A N 1
ATOM 2041 C CA . LEU A 1 250 ? -17.470 10.885 0.279 1.00 96.19 250 LEU A CA 1
ATOM 2042 C C . LEU A 1 250 ? -18.787 10.798 1.073 1.00 96.19 250 LEU A C 1
ATOM 2044 O O . LEU A 1 250 ? -19.186 9.712 1.507 1.00 96.19 250 LEU A O 1
ATOM 2048 N N . PRO A 1 251 ? -19.509 11.930 1.229 1.00 94.94 251 PRO A N 1
ATOM 2049 C CA . PRO A 1 251 ? -20.732 12.015 2.033 1.00 94.94 251 PRO A CA 1
ATOM 2050 C C . PRO A 1 251 ? -21.821 11.001 1.663 1.00 94.94 251 PRO A C 1
ATOM 2052 O O . PRO A 1 251 ? -22.544 10.520 2.532 1.00 94.94 251 PRO A O 1
ATOM 2055 N N . SER A 1 252 ? -21.912 10.611 0.387 1.00 96.56 252 SER A N 1
ATOM 2056 C CA . SER A 1 252 ? -22.868 9.601 -0.090 1.00 96.56 252 SER A CA 1
ATOM 2057 C C . SER A 1 252 ? -22.693 8.228 0.572 1.00 96.56 252 SER A C 1
ATOM 2059 O O . SER A 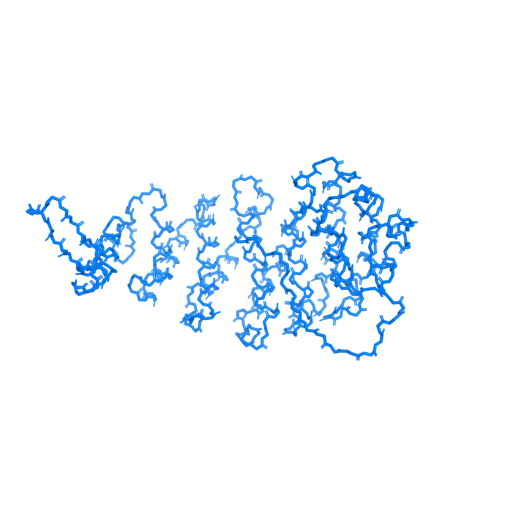1 252 ? -23.653 7.463 0.657 1.00 96.56 252 SER A O 1
ATOM 2061 N N . PHE A 1 253 ? -21.494 7.914 1.071 1.00 97.81 253 PHE A N 1
ATOM 2062 C CA . PHE A 1 253 ? -21.194 6.651 1.745 1.00 97.81 253 PHE A CA 1
ATOM 2063 C C . PHE A 1 253 ? -21.243 6.740 3.275 1.00 97.81 253 PHE A C 1
ATOM 2065 O O . PHE A 1 253 ? -21.139 5.708 3.941 1.00 97.81 253 PHE A O 1
ATOM 2072 N N . GLN A 1 254 ? -21.450 7.926 3.856 1.00 95.56 254 GLN A N 1
ATOM 2073 C CA . GLN A 1 254 ? -21.480 8.092 5.313 1.00 95.56 254 GLN A CA 1
ATOM 2074 C C . GLN A 1 254 ? -22.489 7.169 6.015 1.00 95.56 254 GLN A C 1
ATOM 2076 O O . GLN A 1 254 ? -22.086 6.523 6.983 1.00 95.56 254 GLN A O 1
ATOM 2081 N N . PRO A 1 255 ? -23.743 6.996 5.539 1.00 95.44 255 PRO A N 1
ATOM 2082 C CA . PRO A 1 255 ? -24.701 6.124 6.220 1.00 95.44 255 PRO A CA 1
ATOM 2083 C C . PRO A 1 255 ? -24.258 4.656 6.271 1.00 95.44 255 PRO A C 1
ATOM 2085 O O . PRO A 1 255 ? -24.360 4.009 7.314 1.00 95.44 255 PRO A O 1
ATOM 2088 N N . VAL A 1 256 ? -23.725 4.124 5.163 1.00 97.75 256 VAL A N 1
ATOM 2089 C CA . VAL A 1 256 ? -23.265 2.728 5.122 1.00 97.75 256 VAL A CA 1
ATOM 2090 C C . VAL A 1 256 ? -22.017 2.537 5.980 1.00 97.75 256 VAL A C 1
ATOM 2092 O O . VAL A 1 256 ? -21.918 1.539 6.689 1.00 97.75 256 VAL A O 1
ATOM 2095 N N . ILE A 1 257 ? -21.091 3.498 5.986 1.00 97.56 257 ILE A N 1
ATOM 2096 C CA . ILE A 1 257 ? -19.872 3.404 6.794 1.00 97.56 257 ILE A CA 1
ATOM 2097 C C . ILE A 1 257 ? -20.188 3.564 8.282 1.00 97.56 257 ILE A C 1
ATOM 2099 O O . ILE A 1 257 ? -19.646 2.810 9.082 1.00 97.56 257 ILE A O 1
ATOM 2103 N N . ALA A 1 258 ? -21.108 4.453 8.665 1.00 96.56 258 ALA A N 1
ATOM 2104 C CA . ALA A 1 258 ? -21.570 4.560 10.048 1.00 96.56 258 ALA A CA 1
ATOM 2105 C C . ALA A 1 258 ? -22.179 3.238 10.549 1.00 96.56 258 ALA A C 1
ATOM 2107 O O . ALA A 1 258 ? -21.916 2.817 11.678 1.00 96.56 258 ALA A O 1
ATOM 2108 N N . SER A 1 259 ? -22.928 2.534 9.689 1.00 97.81 259 SER A N 1
ATOM 2109 C CA . SER A 1 259 ? -23.402 1.181 9.996 1.00 97.81 259 SER A CA 1
ATOM 2110 C C . SER A 1 259 ? -22.242 0.204 10.194 1.00 97.81 259 SER A C 1
ATOM 2112 O O . SER A 1 259 ? -22.255 -0.534 11.171 1.00 97.81 259 SER A O 1
ATOM 2114 N N . VAL A 1 260 ? -21.231 0.212 9.316 1.00 98.56 260 VAL A N 1
ATOM 2115 C CA . VAL A 1 260 ? -20.051 -0.661 9.456 1.00 98.56 260 VAL A CA 1
ATOM 2116 C C . VAL A 1 260 ? -19.282 -0.368 10.741 1.00 98.56 260 VAL A C 1
ATOM 2118 O O . VAL A 1 260 ? -18.919 -1.297 11.450 1.00 98.56 260 VAL A O 1
ATOM 2121 N N . MET A 1 261 ? -19.068 0.903 11.081 1.00 98.31 261 MET A N 1
ATOM 2122 C CA . MET A 1 261 ? -18.411 1.266 12.337 1.00 98.31 261 MET A CA 1
ATOM 2123 C C . MET A 1 261 ? -19.233 0.817 13.540 1.00 98.31 261 MET A C 1
ATOM 2125 O O . MET A 1 261 ? -18.661 0.364 14.519 1.00 98.31 261 MET A O 1
ATOM 2129 N N . THR A 1 262 ? -20.564 0.856 13.459 1.00 98.06 262 THR A N 1
ATOM 2130 C CA . THR A 1 262 ? -21.405 0.292 14.522 1.00 98.06 262 THR A CA 1
ATOM 2131 C C . THR A 1 262 ? -21.198 -1.218 14.669 1.00 98.06 262 THR A C 1
ATOM 2133 O O . THR A 1 262 ? -21.081 -1.697 15.792 1.00 98.06 262 THR A O 1
ATOM 2136 N N . ASP A 1 263 ? -21.081 -1.957 13.561 1.00 98.62 263 ASP A N 1
ATOM 2137 C CA . ASP A 1 263 ? -20.765 -3.392 13.606 1.00 98.62 263 ASP A CA 1
ATOM 2138 C C . ASP A 1 263 ? -19.389 -3.649 14.244 1.00 98.62 263 ASP A C 1
ATOM 2140 O O . ASP A 1 263 ? -19.239 -4.593 15.017 1.00 98.62 263 ASP A O 1
ATOM 2144 N N . VAL A 1 264 ? -18.389 -2.801 13.967 1.00 98.69 264 VAL A N 1
ATOM 2145 C CA . VAL A 1 264 ? -17.059 -2.870 14.606 1.00 98.69 264 VAL A CA 1
ATOM 2146 C C . VAL A 1 264 ? -17.194 -2.729 16.125 1.00 98.69 264 VAL A C 1
ATOM 2148 O O . VAL A 1 264 ? -16.619 -3.527 16.862 1.00 98.69 264 VAL A O 1
ATOM 2151 N N . LEU A 1 265 ? -17.984 -1.764 16.606 1.00 98.38 265 LEU A N 1
ATOM 2152 C CA . LEU A 1 265 ? -18.180 -1.548 18.045 1.00 98.38 265 LEU A CA 1
ATOM 2153 C C . LEU A 1 265 ? -18.876 -2.721 18.749 1.00 98.38 265 LEU A C 1
ATOM 2155 O O . LEU A 1 265 ? -18.597 -2.973 19.915 1.00 98.38 265 LEU A O 1
ATOM 2159 N N . GLU A 1 266 ? -19.770 -3.432 18.064 1.00 97.94 266 GLU A N 1
ATOM 2160 C CA . GLU A 1 266 ? -20.402 -4.642 18.608 1.00 97.94 266 GLU A CA 1
ATOM 2161 C C . GLU A 1 266 ? -19.505 -5.878 18.534 1.00 97.94 266 GLU A C 1
ATOM 2163 O O . GLU A 1 266 ? -19.642 -6.790 19.347 1.00 97.94 266 GLU A O 1
ATOM 2168 N N . THR A 1 267 ? -18.617 -5.931 17.541 1.00 98.44 267 THR A N 1
ATOM 2169 C CA . THR A 1 267 ? -17.780 -7.104 17.267 1.00 98.44 267 THR A CA 1
ATOM 2170 C C . THR A 1 267 ? -16.587 -7.179 18.210 1.00 98.44 267 THR A C 1
ATOM 2172 O O . THR A 1 267 ? -16.245 -8.258 18.696 1.00 98.44 267 THR A O 1
ATOM 2175 N N . TYR A 1 268 ? -15.922 -6.048 18.448 1.00 98.31 268 TYR A N 1
ATOM 2176 C CA . TYR A 1 268 ? -14.674 -6.027 19.202 1.00 98.31 268 TYR A CA 1
ATOM 2177 C C . TYR A 1 268 ? -14.894 -5.665 20.669 1.00 98.31 268 TYR A C 1
ATOM 2179 O O . TYR A 1 268 ? -15.787 -4.874 20.979 1.00 98.31 268 TYR A O 1
ATOM 2187 N N . PRO A 1 269 ? -14.059 -6.196 21.587 1.00 96.00 269 PRO A N 1
ATOM 2188 C CA . PRO A 1 269 ? -14.160 -5.872 23.000 1.00 96.00 269 PRO A CA 1
ATOM 2189 C C . PRO A 1 269 ? -14.172 -4.363 23.230 1.00 96.00 269 PRO A C 1
ATOM 2191 O O . PRO A 1 269 ? -13.434 -3.613 22.579 1.00 96.00 269 PRO A O 1
ATOM 2194 N N . TYR A 1 270 ? -14.992 -3.929 24.182 1.00 95.44 270 TYR A N 1
ATOM 2195 C CA . TYR A 1 270 ? -15.051 -2.536 24.603 1.00 95.44 270 TYR A CA 1
ATOM 2196 C C . TYR A 1 270 ? -13.637 -2.013 24.896 1.00 95.44 270 TYR A C 1
ATOM 2198 O O . TYR A 1 270 ? -12.830 -2.730 25.483 1.00 95.44 270 TYR A O 1
ATOM 2206 N N . ILE A 1 271 ? -13.334 -0.796 24.432 1.00 94.56 271 ILE A N 1
ATOM 2207 C CA . ILE A 1 271 ? -12.023 -0.117 24.513 1.00 94.56 271 ILE A CA 1
ATOM 2208 C C . ILE A 1 271 ? -10.812 -0.845 23.887 1.00 94.56 271 ILE A C 1
ATOM 2210 O O . ILE A 1 271 ? -9.686 -0.378 24.047 1.00 94.56 271 ILE A O 1
ATOM 2214 N N . SER A 1 272 ? -11.010 -1.929 23.131 1.00 95.50 272 SER A N 1
ATOM 2215 C CA . SER A 1 272 ? -9.949 -2.505 22.286 1.00 95.50 272 SER A CA 1
ATOM 2216 C C . SER A 1 272 ? -9.531 -1.552 21.157 1.00 95.50 272 SER A C 1
ATOM 2218 O O . SER A 1 272 ? -10.252 -0.613 20.820 1.00 95.50 272 SER A O 1
ATOM 2220 N N . GLU A 1 273 ? -8.375 -1.791 20.534 1.00 95.25 273 GLU A N 1
ATOM 2221 C CA . GLU A 1 273 ? -7.870 -0.918 19.466 1.00 95.25 273 GLU A CA 1
ATOM 2222 C C . GLU A 1 273 ? -8.861 -0.752 18.288 1.00 95.25 273 GLU A C 1
ATOM 2224 O O . GLU A 1 273 ? -9.182 0.401 17.975 1.00 95.25 273 GLU A O 1
ATOM 2229 N N . PRO A 1 274 ? -9.443 -1.818 17.691 1.00 97.81 274 PRO A N 1
ATOM 2230 C CA . PRO A 1 274 ? -10.457 -1.657 16.645 1.00 97.81 274 PRO A CA 1
ATOM 2231 C C . PRO A 1 274 ? -11.690 -0.877 17.118 1.00 97.81 274 PRO A C 1
ATOM 2233 O O . PRO A 1 274 ? -12.199 -0.023 16.390 1.00 97.81 274 PRO A O 1
ATOM 2236 N N . TYR A 1 275 ? -12.136 -1.114 18.360 1.00 97.81 275 TYR A N 1
ATOM 2237 C CA . TYR A 1 275 ? -13.254 -0.387 18.962 1.00 97.81 275 TYR A CA 1
ATOM 2238 C C . TYR A 1 275 ? -12.954 1.118 19.022 1.00 97.81 275 TYR A C 1
ATOM 2240 O O . TYR A 1 275 ? -13.738 1.938 18.545 1.00 97.81 275 TYR A O 1
ATOM 2248 N N . LEU A 1 276 ? -11.790 1.501 19.554 1.00 97.19 276 LEU A N 1
ATOM 2249 C CA . LEU A 1 276 ? -11.389 2.905 19.686 1.00 97.19 276 LEU A CA 1
ATOM 2250 C C . LEU A 1 276 ? -11.220 3.599 18.326 1.00 97.19 276 LEU A C 1
ATOM 2252 O O . LEU A 1 276 ? -11.566 4.777 18.192 1.00 97.19 276 LEU A O 1
ATOM 2256 N N . LEU A 1 277 ? -10.737 2.885 17.304 1.00 96.94 277 LEU A N 1
ATOM 2257 C CA . LEU A 1 277 ? -10.680 3.405 15.936 1.00 96.94 277 LEU A CA 1
ATOM 2258 C C . LEU A 1 277 ? -12.079 3.628 15.346 1.00 96.94 277 LEU A C 1
ATOM 2260 O O . LEU A 1 277 ? -12.309 4.669 14.727 1.00 96.94 277 LEU A O 1
ATOM 2264 N N . GLY A 1 278 ? -13.019 2.709 15.587 1.00 97.12 278 GLY A N 1
ATOM 2265 C CA . GLY A 1 278 ? -14.423 2.867 15.198 1.00 97.12 278 GLY A CA 1
ATOM 2266 C C . GLY A 1 278 ? -15.075 4.096 15.838 1.00 97.12 278 GLY A C 1
ATOM 2267 O O . GLY A 1 278 ? -15.722 4.884 15.145 1.00 97.12 278 GLY A O 1
ATOM 2268 N N . ILE A 1 279 ? -14.830 4.327 17.135 1.00 97.00 279 ILE A N 1
ATOM 2269 C CA . ILE A 1 279 ? -15.279 5.542 17.836 1.00 97.00 279 ILE A CA 1
ATOM 2270 C C . ILE A 1 279 ? -14.710 6.789 17.168 1.00 97.00 279 ILE A C 1
ATOM 2272 O O . ILE A 1 279 ? -15.469 7.680 16.794 1.00 97.00 279 ILE A O 1
ATOM 2276 N N . LYS A 1 280 ? -13.388 6.838 16.963 1.00 95.25 280 LYS A N 1
ATOM 2277 C CA . LYS A 1 280 ? -12.715 7.986 16.345 1.00 95.25 280 LYS A CA 1
ATOM 2278 C C . LYS A 1 280 ? -13.298 8.334 14.972 1.00 95.25 280 LYS A C 1
ATOM 2280 O O . LYS A 1 280 ? -13.414 9.517 14.660 1.00 95.25 280 LYS A O 1
ATOM 2285 N N . ALA A 1 281 ? -13.644 7.328 14.169 1.00 94.19 281 ALA A N 1
ATOM 2286 C CA . ALA A 1 281 ? -14.255 7.530 12.859 1.00 94.19 281 ALA A CA 1
ATOM 2287 C C . ALA A 1 281 ? -15.650 8.170 12.967 1.00 94.19 281 ALA A C 1
ATOM 2289 O O . ALA A 1 281 ? -15.942 9.161 12.301 1.00 94.19 281 ALA A O 1
ATOM 2290 N N . LEU A 1 282 ? -16.497 7.638 13.852 1.00 94.56 282 LEU A N 1
ATOM 2291 C CA . LEU A 1 282 ? -17.873 8.103 14.053 1.00 94.56 282 LEU A CA 1
ATOM 2292 C C . LEU A 1 282 ? -17.961 9.495 14.692 1.00 94.56 282 LEU A C 1
ATOM 2294 O O . LEU A 1 282 ? -18.891 10.246 14.408 1.00 94.56 282 LEU A O 1
ATOM 2298 N N . THR A 1 283 ? -16.998 9.853 15.540 1.00 94.88 283 THR A N 1
ATOM 2299 C CA . THR A 1 283 ? -16.971 11.121 16.287 1.00 94.88 283 THR A CA 1
ATOM 2300 C C . THR A 1 283 ? -16.020 12.146 15.661 1.00 94.88 283 THR A C 1
ATOM 2302 O O . THR A 1 283 ? -15.432 12.975 16.356 1.00 94.88 283 THR A O 1
ATOM 2305 N N . ARG A 1 284 ? -15.793 12.074 14.344 1.00 89.88 284 ARG A N 1
ATOM 2306 C CA . ARG A 1 284 ? -14.837 12.948 13.644 1.00 89.88 284 ARG A CA 1
ATOM 2307 C C . ARG A 1 284 ? -15.255 14.421 13.637 1.00 89.88 284 ARG A C 1
ATOM 2309 O O . ARG A 1 284 ? -14.405 15.296 13.777 1.00 89.88 284 ARG A O 1
ATOM 2316 N N . HIS A 1 285 ? -16.551 14.688 13.481 1.00 91.25 285 HIS A N 1
ATOM 2317 C CA . HIS A 1 285 ? -17.102 16.049 13.387 1.00 91.25 285 HIS A CA 1
ATOM 2318 C C . HIS A 1 285 ? -17.960 16.456 14.591 1.00 91.25 285 HIS A C 1
ATOM 2320 O O . HIS A 1 285 ? -18.427 17.590 14.664 1.00 91.25 285 HIS A O 1
ATOM 2326 N N . SER A 1 286 ? -18.185 15.543 15.533 1.00 94.31 286 SER A N 1
ATOM 2327 C CA . SER A 1 286 ? -18.988 15.764 16.733 1.00 94.31 286 SER A CA 1
ATOM 2328 C C . SER A 1 286 ? -18.468 14.892 17.865 1.00 94.31 286 SER A C 1
ATOM 2330 O O . SER A 1 286 ? -17.959 13.805 17.620 1.00 94.31 286 SER A O 1
ATOM 2332 N N . ASP A 1 287 ? -18.633 15.332 19.114 1.00 96.94 287 ASP A N 1
ATOM 2333 C CA . ASP A 1 287 ? -18.229 14.517 20.268 1.00 96.94 287 ASP A CA 1
ATOM 2334 C C . ASP A 1 287 ? -19.035 13.214 20.361 1.00 96.94 287 ASP A C 1
ATOM 2336 O O . ASP A 1 287 ? -18.499 12.190 20.765 1.00 96.94 287 ASP A O 1
ATOM 2340 N N . CYS A 1 288 ? -20.303 13.228 19.940 1.00 96.69 288 CYS A N 1
ATOM 2341 C CA . CYS A 1 288 ? -21.184 12.069 20.022 1.00 96.69 288 CYS A CA 1
ATOM 2342 C C . CYS A 1 288 ? -21.731 11.642 18.662 1.00 96.69 288 CYS A C 1
ATOM 2344 O O . CYS A 1 288 ? -21.993 12.484 17.798 1.00 96.69 288 CYS A O 1
ATOM 2346 N N . ALA A 1 289 ? -22.003 10.345 18.540 1.00 95.00 289 ALA A N 1
ATOM 2347 C CA . ALA A 1 289 ? -22.735 9.733 17.442 1.00 95.00 289 ALA A CA 1
ATOM 2348 C C . ALA A 1 289 ? -23.971 8.994 17.980 1.00 95.00 289 ALA A C 1
ATOM 2350 O O . ALA A 1 289 ? -23.903 8.295 18.993 1.00 95.00 289 ALA A O 1
ATOM 2351 N N . ASN A 1 290 ? -25.108 9.156 17.301 1.00 94.50 290 ASN A N 1
ATOM 2352 C CA . ASN A 1 290 ? -26.318 8.384 17.578 1.00 94.50 290 ASN A CA 1
ATOM 2353 C C . ASN A 1 290 ? -26.312 7.148 16.679 1.00 94.50 290 ASN A C 1
ATOM 2355 O O . ASN A 1 290 ? -26.442 7.272 15.462 1.00 94.50 290 ASN A O 1
ATOM 2359 N N . LEU A 1 291 ? -26.139 5.972 17.275 1.00 94.31 291 LEU A N 1
ATOM 2360 C CA . LEU A 1 291 ? -26.047 4.699 16.567 1.00 94.31 291 LEU A CA 1
ATOM 2361 C C . LEU A 1 291 ? -27.242 3.812 16.918 1.00 94.31 291 LEU A C 1
ATOM 2363 O O . LEU A 1 291 ? -27.960 4.054 17.890 1.00 94.31 291 LEU A O 1
ATOM 2367 N N . ARG A 1 292 ? -27.415 2.714 16.176 1.00 94.75 292 ARG A N 1
ATOM 2368 C CA . ARG A 1 292 ? -28.424 1.686 16.502 1.00 94.75 292 ARG A CA 1
ATOM 2369 C C . ARG A 1 292 ? -28.186 0.997 17.854 1.00 94.75 292 ARG A C 1
ATOM 2371 O O . ARG A 1 292 ? -29.120 0.439 18.412 1.00 94.75 292 ARG A O 1
ATOM 2378 N N . ILE A 1 293 ? -26.964 1.073 18.383 1.00 94.19 293 ILE A N 1
ATOM 2379 C CA . ILE A 1 293 ? -26.580 0.559 19.709 1.00 94.19 293 ILE A CA 1
ATOM 2380 C C . ILE A 1 293 ? -26.678 1.613 20.821 1.00 94.19 293 ILE A C 1
ATOM 2382 O O . ILE A 1 293 ? -26.224 1.384 21.937 1.00 94.19 293 ILE A O 1
ATOM 2386 N N . GLY A 1 294 ? -27.260 2.776 20.521 1.00 95.31 294 GLY A N 1
ATOM 2387 C CA . GLY A 1 294 ? -27.375 3.901 21.441 1.00 95.31 294 GLY A CA 1
ATOM 2388 C C . GLY A 1 294 ? -26.443 5.061 21.096 1.00 95.31 294 GLY A C 1
ATOM 2389 O O . GLY A 1 294 ? -25.717 5.053 20.098 1.00 95.31 294 GLY A O 1
ATOM 2390 N N . ARG A 1 295 ? -26.507 6.107 21.924 1.00 95.62 295 ARG A N 1
ATOM 2391 C CA . ARG A 1 295 ? -25.636 7.279 21.807 1.00 95.62 295 ARG A CA 1
ATOM 2392 C C . ARG A 1 295 ? -24.283 6.965 22.432 1.00 95.62 295 ARG A C 1
ATOM 2394 O O . ARG A 1 295 ? -24.230 6.556 23.586 1.00 95.62 295 ARG A O 1
ATOM 2401 N N . ILE A 1 296 ? -23.209 7.214 21.691 1.00 95.31 296 ILE A N 1
ATOM 2402 C CA . ILE A 1 296 ? -21.837 7.056 22.179 1.00 95.31 296 ILE A CA 1
ATOM 2403 C C . ILE A 1 296 ? -21.089 8.373 22.003 1.00 95.31 296 ILE A C 1
ATOM 2405 O O . ILE A 1 296 ? -21.206 9.005 20.952 1.00 95.31 296 ILE A O 1
ATOM 2409 N N . CYS A 1 297 ? -20.334 8.779 23.024 1.00 96.69 297 CYS A N 1
ATOM 2410 C CA . CYS A 1 297 ? -19.564 10.018 23.038 1.00 96.69 297 CYS A CA 1
ATOM 2411 C C . CYS A 1 297 ? -18.072 9.744 23.255 1.00 96.69 297 CYS A C 1
ATOM 2413 O O . CYS A 1 297 ? -17.683 8.949 24.110 1.00 96.69 297 CYS A O 1
ATOM 2415 N N . LEU A 1 298 ? -17.223 10.418 22.482 1.00 96.56 298 LEU A N 1
ATOM 2416 C CA . LEU A 1 298 ? -15.771 10.315 22.569 1.00 96.56 298 LEU A CA 1
ATOM 2417 C C . LEU A 1 298 ? -15.258 10.764 23.941 1.00 96.56 298 LEU A C 1
ATOM 2419 O O . LEU A 1 298 ? -14.330 10.152 24.467 1.00 96.56 298 LEU A O 1
ATOM 2423 N N . SER A 1 299 ? -15.842 11.815 24.516 1.00 96.69 299 SER A N 1
ATOM 2424 C CA . SER A 1 299 ? -15.555 12.285 25.875 1.00 96.69 299 SER A CA 1
ATOM 2425 C C . SER A 1 299 ? -15.719 11.182 26.933 1.00 96.69 299 SER A C 1
ATOM 2427 O O . SER A 1 299 ? -14.776 10.921 27.684 1.00 96.69 299 SER A O 1
ATOM 2429 N N . ASP A 1 300 ? -16.842 10.462 26.927 1.00 96.06 300 ASP A N 1
ATOM 2430 C CA . ASP A 1 300 ? -17.110 9.352 27.855 1.00 96.06 300 ASP A CA 1
ATOM 2431 C C . ASP A 1 300 ? -16.121 8.188 27.673 1.00 96.06 300 ASP A C 1
ATOM 2433 O O . ASP A 1 300 ? -15.599 7.625 28.644 1.00 96.06 300 ASP A O 1
ATOM 2437 N N . ILE A 1 301 ? -15.807 7.846 26.416 1.00 96.12 301 ILE A N 1
ATOM 2438 C CA . ILE A 1 301 ? -14.822 6.806 26.095 1.00 96.12 301 ILE A CA 1
ATOM 2439 C C . ILE A 1 301 ? -13.420 7.218 26.560 1.00 96.12 301 ILE A C 1
ATOM 2441 O O . ILE A 1 301 ? -12.707 6.396 27.133 1.00 96.12 301 ILE A O 1
ATOM 2445 N N . LYS A 1 302 ? -13.017 8.484 26.383 1.00 95.25 302 LYS A N 1
ATOM 2446 C CA . LYS A 1 302 ? -11.720 8.989 26.866 1.00 95.25 302 LYS A CA 1
ATOM 2447 C C . LYS A 1 302 ? -11.588 8.849 28.378 1.00 95.25 302 LYS A C 1
ATOM 2449 O O . LYS A 1 302 ? -10.549 8.392 28.846 1.00 95.25 302 LYS A O 1
ATOM 2454 N N . GLU A 1 303 ? -12.620 9.209 29.136 1.00 94.12 303 GLU A N 1
ATOM 2455 C CA . GLU A 1 303 ? -12.604 9.064 30.595 1.00 94.12 303 GLU A CA 1
ATOM 2456 C C . GLU A 1 303 ? -12.584 7.595 31.030 1.00 94.12 303 GLU A C 1
ATOM 2458 O O . GLU A 1 303 ? -11.865 7.232 31.961 1.00 94.12 303 GLU A O 1
ATOM 2463 N N . THR A 1 304 ? -13.304 6.728 30.316 1.00 94.50 304 THR A N 1
ATOM 2464 C CA . THR A 1 304 ? -13.248 5.275 30.526 1.00 94.50 304 THR A CA 1
ATOM 2465 C C . THR A 1 304 ? -11.831 4.738 30.314 1.00 94.50 304 THR A C 1
ATOM 2467 O O . THR A 1 304 ? -11.302 4.049 31.184 1.00 94.50 304 THR A O 1
ATOM 2470 N N . VAL A 1 305 ? -11.194 5.078 29.187 1.00 94.25 305 VAL A N 1
ATOM 2471 C CA . VAL A 1 305 ? -9.828 4.638 28.867 1.00 94.25 305 VAL A CA 1
ATOM 2472 C C . VAL A 1 305 ? -8.842 5.148 29.911 1.00 94.25 305 VAL A C 1
ATOM 2474 O O . VAL A 1 305 ? -8.057 4.357 30.423 1.00 94.25 305 VAL A O 1
ATOM 2477 N N . LYS A 1 306 ? -8.911 6.434 30.289 1.00 92.88 306 LYS A N 1
ATOM 2478 C CA . LYS A 1 306 ? -8.058 7.002 31.345 1.00 92.88 306 LYS A CA 1
ATOM 2479 C C . LYS A 1 306 ? -8.162 6.211 32.645 1.00 92.88 306 LYS A C 1
ATOM 2481 O O . LYS A 1 306 ? -7.132 5.858 33.198 1.00 92.88 306 LYS A O 1
ATOM 2486 N N . LYS A 1 307 ? -9.374 5.893 33.110 1.00 90.56 307 LYS A N 1
ATOM 2487 C CA . LYS A 1 307 ? -9.578 5.101 34.337 1.00 90.56 307 LYS A CA 1
ATOM 2488 C C . LYS A 1 307 ? -9.062 3.668 34.214 1.00 90.56 307 LYS A C 1
ATOM 2490 O O . LYS A 1 307 ? -8.578 3.118 35.196 1.00 90.56 307 LYS A O 1
ATOM 2495 N N . ALA A 1 308 ? -9.172 3.069 33.030 1.00 90.81 308 ALA A N 1
ATOM 2496 C CA . ALA A 1 308 ? -8.698 1.712 32.784 1.00 90.81 308 ALA A CA 1
ATOM 2497 C C . ALA A 1 308 ? -7.163 1.621 32.769 1.00 90.81 308 ALA A C 1
ATOM 2499 O O . ALA A 1 308 ? -6.612 0.652 33.281 1.00 90.81 308 ALA A O 1
ATOM 2500 N N . VAL A 1 309 ? -6.476 2.619 32.196 1.00 90.75 309 VAL A N 1
ATOM 2501 C CA . VAL A 1 309 ? -5.007 2.607 32.050 1.00 90.75 309 VAL A CA 1
ATOM 2502 C C . VAL A 1 309 ? -4.268 3.354 33.161 1.00 90.75 309 VAL A C 1
ATOM 2504 O O . VAL A 1 309 ? -3.083 3.122 33.349 1.00 90.75 309 VAL A O 1
ATOM 2507 N N . LEU A 1 310 ? -4.939 4.240 33.900 1.00 93.75 310 LEU A N 1
ATOM 2508 C CA . LEU A 1 310 ? -4.404 4.968 35.057 1.00 93.75 310 LEU A CA 1
ATOM 2509 C C . LEU A 1 310 ? -5.233 4.609 36.297 1.00 93.75 310 LEU A C 1
ATOM 2511 O O . LEU A 1 310 ? -5.999 5.424 36.814 1.00 93.75 310 LEU A O 1
ATOM 2515 N N . SER A 1 311 ? -5.127 3.355 36.738 1.00 92.31 311 SER A N 1
ATOM 2516 C CA . SER A 1 311 ? -5.968 2.797 37.804 1.00 92.31 311 SER A CA 1
ATOM 2517 C C . SER A 1 311 ? -5.705 3.403 39.184 1.00 92.31 311 SER A C 1
ATOM 2519 O O . SER A 1 311 ? -6.575 3.345 40.052 1.00 92.31 311 SER A O 1
ATOM 2521 N N . ASN A 1 312 ? -4.522 3.983 39.396 1.00 93.75 312 ASN A N 1
ATOM 2522 C CA . ASN A 1 312 ? -4.094 4.516 40.680 1.00 93.75 312 ASN A CA 1
ATOM 2523 C C . ASN A 1 312 ? -4.035 6.045 40.653 1.00 93.75 312 ASN A C 1
ATOM 2525 O O . ASN A 1 312 ? -3.670 6.670 39.656 1.00 93.75 312 ASN A O 1
ATOM 2529 N N . THR A 1 313 ? -4.391 6.655 41.783 1.00 94.44 313 THR A N 1
ATOM 2530 C CA . THR A 1 313 ? -4.216 8.090 42.026 1.00 94.44 313 THR A CA 1
ATOM 2531 C C . THR A 1 313 ? -3.559 8.285 43.383 1.00 94.44 313 THR A C 1
ATOM 2533 O O . THR A 1 313 ? -4.124 7.888 44.403 1.00 94.44 313 THR A O 1
ATOM 2536 N N . TYR A 1 314 ? -2.384 8.906 43.387 1.00 94.56 314 TYR A N 1
ATOM 2537 C CA . TYR A 1 314 ? -1.617 9.210 44.591 1.00 94.56 314 TYR A CA 1
ATOM 2538 C C . TYR A 1 314 ? -1.534 10.717 44.804 1.00 94.56 314 TYR A C 1
ATOM 2540 O O . TYR A 1 314 ? -1.489 11.492 43.846 1.00 94.56 314 TYR A O 1
ATOM 2548 N N . TYR A 1 315 ? -1.528 11.117 46.072 1.00 94.81 315 TYR A N 1
ATOM 2549 C CA . TYR A 1 315 ? -1.482 12.509 46.496 1.00 94.81 315 TYR A CA 1
ATOM 2550 C C . TYR A 1 315 ? -0.254 12.710 47.376 1.00 94.81 315 TYR A C 1
ATOM 2552 O O . TYR A 1 315 ? -0.106 12.014 48.379 1.00 94.81 315 TYR A O 1
ATOM 2560 N N . PHE A 1 316 ? 0.575 13.680 47.014 1.00 93.00 316 PHE A N 1
ATOM 2561 C CA . PHE A 1 316 ? 1.755 14.099 47.765 1.00 93.00 316 PHE A CA 1
ATOM 2562 C C . PHE A 1 316 ? 1.627 15.584 48.132 1.00 93.00 316 PHE A C 1
ATOM 2564 O O . PHE A 1 316 ? 0.751 16.279 47.601 1.00 93.00 316 PHE A O 1
ATOM 2571 N N . ASP A 1 317 ? 2.457 16.054 49.067 1.00 93.06 317 ASP A N 1
ATOM 2572 C CA . ASP A 1 317 ? 2.539 17.464 49.485 1.00 93.06 317 ASP A CA 1
ATOM 2573 C C . ASP A 1 317 ? 1.171 18.112 49.749 1.00 93.06 317 ASP A C 1
ATOM 2575 O O . ASP A 1 317 ? 0.785 19.074 49.083 1.00 93.06 317 ASP A O 1
ATOM 2579 N N . ASP A 1 318 ? 0.374 17.541 50.657 1.00 92.81 318 ASP A N 1
ATOM 2580 C CA . ASP A 1 318 ? -0.977 18.031 50.976 1.00 92.81 318 ASP A CA 1
ATOM 2581 C C . ASP A 1 318 ? -1.882 18.218 49.738 1.00 92.81 318 ASP A C 1
ATOM 2583 O O . ASP A 1 318 ? -2.708 19.129 49.665 1.00 92.81 318 ASP A O 1
ATOM 2587 N N . LYS A 1 319 ? -1.756 17.302 48.763 1.00 89.94 319 LYS A N 1
ATOM 2588 C CA . LYS A 1 319 ? -2.481 17.276 47.475 1.00 89.94 319 LYS A CA 1
ATOM 2589 C C . LYS A 1 319 ? -2.074 18.373 46.491 1.00 89.94 319 LYS A C 1
ATOM 2591 O O . LYS A 1 319 ? -2.764 18.562 45.488 1.00 89.94 319 LYS A O 1
ATOM 2596 N N . THR A 1 320 ? -0.970 19.074 46.736 1.00 93.81 320 THR A N 1
ATOM 2597 C CA . THR A 1 320 ? -0.406 19.998 45.742 1.00 93.81 320 THR A CA 1
ATOM 2598 C C . THR A 1 320 ? 0.244 19.251 44.577 1.00 93.81 320 THR A C 1
ATOM 2600 O O . THR A 1 320 ? 0.292 19.784 43.468 1.00 93.81 320 THR A O 1
ATOM 2603 N N . GLN A 1 321 ? 0.630 17.986 44.782 1.00 92.94 321 GLN A N 1
ATOM 2604 C CA . GLN A 1 321 ? 1.054 17.081 43.721 1.00 92.94 321 GLN A CA 1
ATOM 2605 C C . GLN A 1 321 ? 0.121 15.865 43.636 1.00 92.94 321 GLN A C 1
ATOM 2607 O O . GLN A 1 321 ? -0.136 15.173 44.624 1.00 92.94 321 GLN A O 1
ATOM 2612 N N . ILE A 1 322 ? -0.399 15.610 42.432 1.00 93.75 322 ILE A N 1
ATOM 2613 C CA . ILE A 1 322 ? -1.329 14.512 42.139 1.00 93.75 322 ILE A CA 1
ATOM 2614 C C . ILE A 1 322 ? -0.748 13.682 40.997 1.00 93.75 322 ILE A C 1
ATOM 2616 O O . ILE A 1 322 ? -0.455 14.214 39.926 1.00 93.75 322 ILE A O 1
ATOM 2620 N N . VAL A 1 323 ? -0.602 12.377 41.217 1.00 93.06 323 VAL A N 1
ATOM 2621 C CA . VAL A 1 323 ? -0.061 11.434 40.232 1.00 93.06 323 VAL A CA 1
ATOM 2622 C C . VAL A 1 323 ? -1.147 10.440 39.838 1.00 93.06 323 VAL A C 1
ATOM 2624 O O . VAL A 1 323 ? -1.631 9.689 40.682 1.00 93.06 323 VAL A O 1
ATOM 2627 N N . HIS A 1 324 ? -1.504 10.408 38.552 1.00 93.00 324 HIS A N 1
ATOM 2628 C CA . HIS A 1 324 ? -2.370 9.383 37.961 1.00 93.00 324 HIS A CA 1
ATOM 2629 C C . HIS A 1 324 ? -1.509 8.383 37.190 1.00 93.00 324 HIS A C 1
ATOM 2631 O O . HIS A 1 324 ? -0.780 8.778 36.281 1.00 93.00 324 HIS A O 1
ATOM 2637 N N . THR A 1 325 ? -1.565 7.102 37.550 1.00 92.88 325 THR A N 1
ATOM 2638 C CA . THR A 1 325 ? -0.637 6.098 37.010 1.00 92.88 325 THR A CA 1
ATOM 2639 C C . THR A 1 325 ? -1.220 4.685 37.034 1.00 92.88 325 THR A C 1
ATOM 2641 O O . THR A 1 325 ? -2.165 4.404 37.768 1.00 92.88 325 THR A O 1
ATOM 2644 N N . ALA A 1 326 ? -0.644 3.789 36.232 1.00 93.88 326 ALA A N 1
ATOM 2645 C CA . ALA A 1 326 ? -0.838 2.342 36.359 1.00 93.88 326 ALA A CA 1
ATOM 2646 C C . ALA A 1 326 ? 0.061 1.725 37.446 1.00 93.88 326 ALA A C 1
ATOM 2648 O O . ALA A 1 326 ? -0.211 0.628 37.926 1.00 93.88 326 ALA A O 1
ATOM 2649 N N . LEU A 1 327 ? 1.149 2.417 37.798 1.00 94.06 327 LEU A N 1
ATOM 2650 C CA . LEU A 1 327 ? 2.177 1.926 38.712 1.00 94.06 327 LEU A CA 1
ATOM 2651 C C . LEU A 1 327 ? 1.665 1.889 40.150 1.00 94.06 327 LEU A C 1
ATOM 2653 O O . LEU A 1 327 ? 0.786 2.665 40.534 1.00 94.06 327 LEU A O 1
ATOM 2657 N N . SER A 1 328 ? 2.232 0.988 40.940 1.00 94.44 328 SER A N 1
ATOM 2658 C CA . SER A 1 328 ? 1.991 0.893 42.376 1.00 94.44 328 SER A CA 1
ATOM 2659 C C . SER A 1 328 ? 2.638 2.053 43.146 1.00 94.44 328 SER A C 1
ATOM 2661 O O . SER A 1 328 ? 3.485 2.780 42.624 1.00 94.44 328 SER A O 1
ATOM 2663 N N . ILE A 1 329 ? 2.258 2.223 44.418 1.00 94.00 329 ILE A N 1
ATOM 2664 C CA . ILE A 1 329 ? 2.828 3.275 45.270 1.00 94.00 329 ILE A CA 1
ATOM 2665 C C . ILE A 1 329 ? 4.328 3.061 45.490 1.00 94.00 329 ILE A C 1
ATOM 2667 O O . ILE A 1 329 ? 5.076 4.030 45.453 1.00 94.00 329 ILE A O 1
ATOM 2671 N N . ASP A 1 330 ? 4.782 1.812 45.615 1.00 95.62 330 ASP A N 1
ATOM 2672 C CA . ASP A 1 330 ? 6.193 1.475 45.838 1.00 95.62 330 ASP A CA 1
ATOM 2673 C C . ASP A 1 330 ? 7.082 1.853 44.641 1.00 95.62 330 ASP A C 1
ATOM 2675 O O . ASP A 1 330 ? 8.255 2.173 44.811 1.00 95.62 330 ASP A O 1
ATOM 2679 N N . GLU A 1 331 ? 6.521 1.856 43.428 1.00 94.81 331 GLU A N 1
ATOM 2680 C CA . GLU A 1 331 ? 7.210 2.279 42.203 1.00 94.81 331 GLU A CA 1
ATOM 2681 C C . GLU A 1 331 ? 7.219 3.805 42.027 1.00 94.81 331 GLU A C 1
ATOM 2683 O O . GLU A 1 331 ? 8.135 4.348 41.410 1.00 94.81 331 GLU A O 1
ATOM 2688 N N . ILE A 1 332 ? 6.208 4.504 42.553 1.00 94.12 332 ILE A N 1
ATOM 2689 C CA . ILE A 1 332 ? 6.092 5.968 42.463 1.00 94.12 332 ILE A CA 1
ATOM 2690 C C . ILE A 1 332 ? 6.856 6.671 43.580 1.00 94.12 332 ILE A C 1
ATOM 2692 O O . ILE A 1 332 ? 7.442 7.723 43.339 1.00 94.12 332 ILE A O 1
ATOM 2696 N N . GLN A 1 333 ? 6.868 6.104 44.785 1.00 90.75 333 GLN A N 1
ATOM 2697 C CA . GLN A 1 333 ? 7.472 6.713 45.967 1.00 90.75 333 GLN A CA 1
ATOM 2698 C C . GLN A 1 333 ? 8.945 7.132 45.783 1.00 90.75 333 GLN A C 1
ATOM 2700 O O . GLN A 1 333 ? 9.302 8.149 46.359 1.00 90.75 333 GLN A O 1
ATOM 2705 N N . PRO A 1 334 ? 9.797 6.430 45.002 1.00 93.12 334 PRO A N 1
ATOM 2706 C CA . PRO A 1 334 ? 11.175 6.862 44.734 1.00 93.12 334 PRO A CA 1
ATOM 2707 C C . PRO A 1 334 ? 11.317 8.003 43.712 1.00 93.12 334 PRO A C 1
ATOM 2709 O O . PRO A 1 334 ? 12.415 8.532 43.552 1.00 93.12 334 PRO A O 1
ATOM 2712 N N . LEU A 1 335 ? 10.260 8.313 42.950 1.00 83.69 335 LEU A N 1
ATOM 2713 C CA . LEU A 1 335 ? 10.228 9.420 41.980 1.00 83.69 335 LEU A CA 1
ATOM 2714 C C . LEU A 1 335 ? 9.789 10.745 42.619 1.00 83.69 335 LEU A C 1
ATOM 2716 O O . LEU A 1 335 ? 9.933 11.796 41.991 1.00 83.69 335 LEU A O 1
ATOM 2720 N N . TYR A 1 336 ? 9.218 10.659 43.821 1.00 78.81 336 TYR A N 1
ATOM 2721 C CA . TYR A 1 336 ? 8.969 11.765 44.734 1.00 78.81 336 TYR A CA 1
ATOM 2722 C C . TYR A 1 336 ? 10.200 11.949 45.626 1.00 78.81 336 TYR A C 1
ATOM 2724 O O . TYR A 1 336 ? 10.718 13.086 45.677 1.00 78.81 336 TYR A O 1
#

Secondary structure (DSSP, 8-state):
---PPPP-----SS-SSSSSS-SHHHHTTS-HHHHHHHHTTS-HHHHTTTSSS--TTHHHHT-HHHHHHHHHHHHHHGGG--SSSTT-HHHHHHHHHHHHHHHHH-TTSSS-HHHHHHHHHHHHHHHTTSTTTT--SHHHHHHHHHHHHHHHHTT-GGGGHHHHHHHHHHHHH-THHHHS-HHHHHHHHHHHHHHHHHSSTT-HHHHTT--HHHHHHHHHHHT-GGG-STTTHHHHHHHHHHHHHHHHH-GGGHHHHHHHHHHHHHHSPTTSHHHHHHHHHHTSSSSEEEETTEEEEHHHHHHHHHHHH--EEEEEGGGTEEEEESS-HHHHGGG-

Radius of gyration: 24.36 Å; chains: 1; bounding box: 62×39×74 Å

Organism: NCBI:txid1001590

Foldseek 3Di:
DDDDDDDDDDDDPDPPPPPPQLELVNLLVADLVRNLVVLQPDDPVSLSRYLQDDDPSQLSCQAQSNLVSLLVLLQVCLLVDDLACNRNLLSSLVNLLSSLVVCVVVVPRHHDLLVSLVSNLNSLVSNLVDPNCQPLDQRSLQSLLSSLSSCQSSLVVLSCVVSLLVNLVSCLVDVVSVVVYVSNVSSLVSSLVSLVRQLDDVNVSNLVSDDVSLLVSLLSQLQPCVLVDPVRVVSNLSSLVSLLSCCVRPVVCVVVSLVSLVSQCVRDPQPDPSVLSSQCSQCVPHQWDQDPVGIDGVVVSVVVVQCVAQVDWDADDNNPDIDGGPDDPVVCVVVD

pLDDT: mean 92.91, std 14.28, range [26.02, 98.88]